Protein AF-A0A021WWW7-F1 (afdb_monomer)

Secondary structure (DSSP, 8-state):
---B----EE--SSS--EE-----S--TT--B-TTT--BB--SHHHHHHHHHHHHHHHHHHHHH------HHHHHHHHHTT--PPPPPSEEPBP----SSGGGS--PPPEEPPTT-EEE--SSHHHHHHHHHHHTTSSS---EE---GGGTT-HHHHTSEEEEEEEEEEEETTEEEEE-TTS----SS--SEEEEEEEETT-SS-EEEEEESEEEESSTT--TTTSEEEE-TT----HHHHHHHHHHHH------TTS--HHHHHHHHHHHHHHHHHHHHS-HHHHHHHHHHHHIIIIIGGGS-TT---EEEEETTEEEEE--PPPS----PPPPP-

Radius of gyration: 31.04 Å; Cα contacts (8 Å, |Δi|>4): 488; chains: 1; bounding box: 72×53×109 Å

Sequence (337 aa):
MTLKIPLPELQQSWHRSYFARIDVVDCAHLKLVLPARKDVVRDAIYVALLEEITRLFFRMIAAGGAHSLRFKDYQLGRTLGIDLKEAAPLLRPYSPSCADTDRSVVLAPASVERDAFVFEGEGPLEDQTFARAIARLDSAPALFDPHQAFAGYAWYDALRRIQIRSYRMEIDGATEENQPFDLFGANGRPDRLEVVLDVSGSEETEWVLETDLIVQGPDHGALDEVEILVTKRSAITPSGLTAFLVDALYSPSDDAEAGSDEQQERWFSDEAEDLSIALLETAHAADLNAIVRVVERELIWRVPREDAILIRIEHRKISVEGLSPPVGVSSAPRATT

pLDDT: mean 86.75, std 12.74, range [37.72, 98.31]

Structure (mmCIF, N/CA/C/O backbone):
data_AF-A0A021WWW7-F1
#
_entry.id   AF-A0A021WWW7-F1
#
loop_
_atom_site.group_PDB
_atom_site.id
_atom_site.type_symbol
_atom_site.label_atom_id
_atom_site.label_alt_id
_atom_site.label_comp_id
_atom_site.label_asym_id
_atom_site.label_entity_id
_atom_site.label_seq_id
_atom_site.pdbx_PDB_ins_code
_atom_site.Cartn_x
_atom_site.Cartn_y
_atom_site.Cartn_z
_atom_site.occupancy
_atom_site.B_iso_or_equiv
_atom_site.auth_seq_id
_atom_site.auth_comp_id
_atom_site.auth_asym_id
_atom_site.auth_atom_id
_atom_site.pdbx_PDB_model_num
ATOM 1 N N . MET A 1 1 ? 40.712 16.286 -18.712 1.00 54.50 1 MET A N 1
ATOM 2 C CA . MET A 1 1 ? 39.682 17.349 -18.741 1.00 54.50 1 MET A CA 1
ATOM 3 C C . MET A 1 1 ? 38.337 16.664 -18.594 1.00 54.50 1 MET A C 1
ATOM 5 O O . MET A 1 1 ? 38.078 15.761 -19.372 1.00 54.50 1 MET A O 1
ATOM 9 N N . THR A 1 2 ? 37.520 17.019 -17.603 1.00 59.75 2 THR A N 1
ATOM 10 C CA . THR A 1 2 ? 36.209 16.375 -17.412 1.00 59.75 2 THR A CA 1
ATOM 11 C C . THR A 1 2 ? 35.160 17.136 -18.214 1.00 59.75 2 THR A C 1
ATOM 13 O O . THR A 1 2 ? 34.837 18.274 -17.874 1.00 59.75 2 THR A O 1
ATOM 16 N N . LEU A 1 3 ? 34.672 16.541 -19.303 1.00 68.38 3 LEU A N 1
ATOM 17 C CA . LEU A 1 3 ? 33.600 17.117 -20.115 1.00 68.38 3 LEU A CA 1
ATOM 18 C C . LEU A 1 3 ? 32.254 16.877 -19.429 1.00 68.38 3 LEU A C 1
ATOM 20 O O . LEU A 1 3 ? 31.957 15.755 -19.017 1.00 68.38 3 LEU A O 1
ATOM 24 N N . LYS A 1 4 ? 31.424 17.919 -19.323 1.00 69.81 4 LYS A N 1
ATOM 25 C CA . LYS A 1 4 ? 30.037 17.758 -18.875 1.00 69.81 4 LYS A CA 1
ATOM 26 C C . LYS A 1 4 ? 29.199 17.320 -20.069 1.00 69.81 4 LYS A C 1
ATOM 28 O O . LYS A 1 4 ? 28.744 18.140 -20.861 1.00 69.81 4 LYS A O 1
ATOM 33 N N . ILE A 1 5 ? 29.035 16.011 -20.211 1.00 77.00 5 ILE A N 1
ATOM 34 C CA . ILE A 1 5 ? 28.201 15.416 -21.252 1.00 77.00 5 ILE A CA 1
ATOM 35 C C . ILE A 1 5 ? 26.989 14.793 -20.560 1.00 77.00 5 ILE A C 1
ATOM 37 O O . ILE A 1 5 ? 27.182 13.883 -19.755 1.00 77.00 5 ILE A O 1
ATOM 41 N N . PRO A 1 6 ? 25.755 15.257 -20.831 1.00 82.12 6 PRO A N 1
ATOM 42 C CA . PRO A 1 6 ? 24.579 14.514 -20.416 1.00 82.12 6 PRO A CA 1
ATOM 43 C C . PRO A 1 6 ? 24.541 13.240 -21.258 1.00 82.12 6 PRO A C 1
ATOM 45 O O . PRO A 1 6 ? 24.426 13.301 -22.486 1.00 82.12 6 PRO A O 1
ATOM 48 N N . LEU A 1 7 ? 24.746 12.105 -20.600 1.00 89.19 7 LEU A N 1
ATOM 49 C CA . LEU A 1 7 ? 24.755 10.786 -21.216 1.00 89.19 7 LEU A CA 1
ATOM 50 C C . LEU A 1 7 ? 23.487 10.033 -20.829 1.00 89.19 7 LEU A C 1
ATOM 52 O O . LEU A 1 7 ? 22.892 10.349 -19.798 1.00 89.19 7 LEU A O 1
ATOM 56 N N . PRO A 1 8 ? 23.057 9.055 -21.640 1.00 92.19 8 PRO A N 1
ATOM 57 C CA . PRO A 1 8 ? 21.891 8.265 -21.314 1.00 92.19 8 PRO A CA 1
ATOM 58 C C . PRO A 1 8 ? 22.157 7.453 -20.045 1.00 92.19 8 PRO A C 1
ATOM 60 O O . PRO A 1 8 ? 23.273 6.983 -19.802 1.00 92.19 8 PRO A O 1
ATOM 63 N N . GLU A 1 9 ? 21.097 7.245 -19.283 1.00 93.94 9 GLU A N 1
ATOM 64 C CA . GLU A 1 9 ? 21.049 6.328 -18.154 1.00 93.94 9 GLU A CA 1
ATOM 65 C C . GLU A 1 9 ? 19.885 5.376 -18.400 1.00 93.94 9 GLU A C 1
ATOM 67 O O . GLU A 1 9 ? 18.852 5.781 -18.941 1.00 93.94 9 GLU A O 1
ATOM 72 N N . LEU A 1 10 ? 20.055 4.110 -18.035 1.00 96.19 10 LEU A N 1
ATOM 73 C CA . LEU A 1 10 ? 19.002 3.113 -18.159 1.00 96.19 10 LEU A CA 1
ATOM 74 C C . LEU A 1 10 ? 18.770 2.465 -16.804 1.00 96.19 10 LEU A C 1
ATOM 76 O O . LEU A 1 10 ? 19.595 1.689 -16.320 1.00 96.19 10 LEU A O 1
ATOM 80 N N . GLN A 1 11 ? 17.646 2.813 -16.191 1.00 95.69 11 GLN A N 1
ATOM 81 C CA . GLN A 1 11 ? 17.255 2.295 -14.890 1.00 95.69 11 GLN A CA 1
ATOM 82 C C . GLN A 1 11 ? 16.388 1.048 -15.033 1.00 95.69 11 GLN A C 1
ATOM 84 O O . GLN A 1 11 ? 15.608 0.906 -15.974 1.00 95.69 11 GLN A O 1
ATOM 89 N N . GLN A 1 12 ? 16.518 0.151 -14.065 1.00 96.12 12 GLN A N 1
ATOM 90 C CA . GLN A 1 12 ? 15.666 -1.019 -13.911 1.00 96.12 12 GLN A CA 1
ATOM 91 C C . GLN A 1 12 ? 15.051 -0.995 -12.512 1.00 96.12 12 GLN A C 1
ATOM 93 O O . GLN A 1 12 ? 15.695 -0.506 -11.587 1.00 96.12 12 GLN A O 1
ATOM 98 N N . SER A 1 13 ? 13.833 -1.513 -12.350 1.00 94.75 13 SER A N 1
ATOM 99 C CA . SER A 1 13 ? 13.154 -1.484 -11.046 1.00 94.75 13 SER A CA 1
ATOM 100 C C . SER A 1 13 ? 13.857 -2.352 -10.001 1.00 94.75 13 SER A C 1
ATOM 102 O O . SER A 1 13 ? 14.082 -1.919 -8.878 1.00 94.75 13 SER A O 1
ATOM 104 N N . TRP A 1 14 ? 14.232 -3.574 -10.386 1.00 94.88 14 TRP A N 1
ATOM 105 C CA . TRP A 1 14 ? 14.720 -4.628 -9.483 1.00 94.88 14 TRP A CA 1
ATOM 106 C C . TRP A 1 14 ? 16.152 -5.076 -9.782 1.00 94.88 14 TRP A C 1
ATOM 108 O O . TRP A 1 14 ? 16.787 -5.760 -8.985 1.00 94.88 14 TRP A O 1
ATOM 118 N N . HIS A 1 15 ? 16.652 -4.727 -10.964 1.00 94.50 15 HIS A N 1
ATOM 119 C CA . HIS A 1 15 ? 17.954 -5.147 -11.468 1.00 94.50 15 HIS A CA 1
ATOM 120 C C . HIS A 1 15 ? 18.902 -3.947 -11.562 1.00 94.50 15 HIS A C 1
ATOM 122 O O . HIS A 1 15 ? 18.550 -2.809 -11.266 1.00 94.50 15 HIS A O 1
ATOM 128 N N . ARG A 1 16 ? 20.146 -4.195 -11.979 1.00 92.25 16 ARG A N 1
ATOM 129 C CA . ARG A 1 16 ? 21.179 -3.156 -12.047 1.00 92.25 16 ARG A CA 1
ATOM 130 C C . ARG A 1 16 ? 20.825 -2.071 -13.063 1.00 92.25 16 ARG A C 1
ATOM 132 O O . ARG A 1 16 ? 20.511 -2.375 -14.213 1.00 92.25 16 ARG A O 1
ATOM 139 N N . SER A 1 17 ? 20.973 -0.819 -12.653 1.00 93.56 17 SER A N 1
ATOM 140 C CA . SER A 1 17 ? 20.940 0.337 -13.550 1.00 93.56 17 SER A CA 1
ATOM 141 C C . SER A 1 17 ? 22.275 0.502 -14.279 1.00 93.56 17 SER A C 1
ATOM 143 O O . SER A 1 17 ? 23.338 0.184 -13.737 1.00 93.56 17 SER A O 1
ATOM 145 N N . TYR A 1 18 ? 22.221 1.016 -15.505 1.00 93.88 18 TYR A N 1
ATOM 146 C CA . TYR A 1 18 ? 23.386 1.263 -16.349 1.00 93.88 18 TYR A CA 1
ATOM 147 C C . TYR A 1 18 ? 23.596 2.760 -16.551 1.00 93.88 18 TYR A C 1
ATOM 149 O O . TYR A 1 18 ? 22.661 3.507 -16.837 1.00 93.88 18 TYR A O 1
ATOM 157 N N . PHE A 1 19 ? 24.855 3.173 -16.440 1.00 93.31 19 PHE A N 1
ATOM 158 C CA . PHE A 1 19 ? 25.300 4.550 -16.610 1.00 93.31 19 PHE A CA 1
ATOM 159 C C . PHE A 1 19 ? 26.496 4.558 -17.554 1.00 93.31 19 PHE A C 1
ATOM 161 O O . PHE A 1 19 ? 27.362 3.682 -17.471 1.00 93.31 19 PHE A O 1
ATOM 168 N N . ALA A 1 20 ? 26.569 5.553 -18.432 1.00 91.00 20 ALA A N 1
ATOM 169 C CA . ALA A 1 20 ? 27.708 5.727 -19.318 1.00 91.00 20 ALA A CA 1
ATOM 170 C C . ALA A 1 20 ? 28.662 6.786 -18.769 1.00 91.00 20 ALA A C 1
ATOM 172 O O . ALA A 1 20 ? 28.260 7.817 -18.233 1.00 91.00 20 ALA A O 1
ATOM 173 N N . ARG A 1 21 ? 29.957 6.537 -18.951 1.00 86.88 21 ARG A N 1
ATOM 174 C CA . ARG A 1 21 ? 31.014 7.535 -18.810 1.00 86.88 21 ARG A CA 1
ATOM 175 C C . ARG A 1 21 ? 31.872 7.460 -20.057 1.00 86.88 21 ARG A C 1
ATOM 177 O O . ARG A 1 21 ? 32.165 6.367 -20.531 1.00 86.88 21 ARG A O 1
ATOM 184 N N . ILE A 1 22 ? 32.250 8.616 -20.581 1.00 81.19 22 ILE A N 1
ATOM 185 C CA . ILE A 1 22 ? 33.087 8.706 -21.772 1.00 81.19 22 ILE A CA 1
ATOM 186 C C . ILE A 1 22 ? 34.436 9.262 -21.362 1.00 81.19 22 ILE A C 1
ATOM 188 O O . ILE A 1 22 ? 34.510 10.305 -20.711 1.00 81.19 22 ILE A O 1
ATOM 192 N N . ASP A 1 23 ? 35.480 8.569 -21.794 1.00 80.81 23 ASP A N 1
ATOM 193 C CA . ASP A 1 23 ? 36.832 9.096 -21.836 1.00 80.81 23 ASP A CA 1
ATOM 194 C C . ASP A 1 23 ? 37.214 9.334 -23.301 1.00 80.81 23 ASP A C 1
ATOM 196 O O . ASP A 1 23 ? 37.027 8.459 -24.150 1.00 80.81 23 ASP A O 1
ATOM 200 N N . VAL A 1 24 ? 37.681 10.542 -23.617 1.00 75.81 24 VAL A N 1
ATOM 201 C CA . VAL A 1 24 ? 37.983 10.960 -24.993 1.00 75.81 24 VAL A CA 1
ATOM 202 C C . VAL A 1 24 ? 39.495 11.005 -25.156 1.00 75.81 24 VAL A C 1
ATOM 204 O O . VAL A 1 24 ? 40.137 11.970 -24.748 1.00 75.81 24 VAL A O 1
ATOM 207 N N . VAL A 1 25 ? 40.053 9.957 -25.767 1.00 77.88 25 VAL A N 1
ATOM 208 C CA . VAL A 1 25 ? 41.489 9.871 -26.080 1.00 77.88 25 VAL A CA 1
ATOM 209 C C . VAL A 1 25 ? 41.803 10.615 -27.380 1.00 77.88 25 VAL A C 1
ATOM 211 O O . VAL A 1 25 ? 42.695 11.458 -27.410 1.00 77.88 25 VAL A O 1
ATOM 214 N N . ASP A 1 26 ? 41.033 10.345 -28.437 1.00 76.31 26 ASP A N 1
ATOM 215 C CA . ASP A 1 26 ? 41.096 11.043 -29.722 1.00 76.31 26 ASP A CA 1
ATOM 216 C C . ASP A 1 26 ? 39.704 11.053 -30.373 1.00 76.31 26 ASP A C 1
ATOM 218 O O . ASP A 1 26 ? 39.047 10.015 -30.474 1.00 76.31 26 ASP A O 1
ATOM 222 N N . CYS A 1 27 ? 39.222 12.232 -30.775 1.00 70.75 27 CYS A N 1
ATOM 223 C CA . CYS A 1 27 ? 37.971 12.369 -31.517 1.00 70.75 27 CYS A CA 1
ATOM 224 C C . CYS A 1 27 ? 37.913 13.706 -32.271 1.00 70.75 27 CYS A C 1
ATOM 226 O O . CYS A 1 27 ? 37.453 14.719 -31.742 1.00 70.75 27 CYS A O 1
ATOM 228 N N . ALA A 1 28 ? 38.323 13.705 -33.542 1.00 74.56 28 ALA A N 1
ATOM 229 C CA . ALA A 1 28 ? 38.298 14.894 -34.405 1.00 74.56 28 ALA A CA 1
ATOM 230 C C . ALA A 1 28 ? 36.881 15.438 -34.688 1.00 74.56 28 ALA A C 1
ATOM 232 O O . ALA A 1 28 ? 36.709 16.585 -35.102 1.00 74.56 28 ALA A O 1
ATOM 233 N N . HIS A 1 29 ? 35.864 14.603 -34.486 1.00 77.31 29 HIS A N 1
ATOM 234 C CA . HIS A 1 29 ? 34.480 14.888 -34.846 1.00 77.31 29 HIS A CA 1
ATOM 235 C C . HIS A 1 29 ? 33.635 15.390 -33.665 1.00 77.31 29 HIS A C 1
ATOM 237 O O . HIS A 1 29 ? 32.592 15.998 -33.894 1.00 77.31 29 HIS A O 1
ATOM 243 N N . LEU A 1 30 ? 34.093 15.212 -32.419 1.00 75.44 30 LEU A N 1
ATOM 244 C CA . LEU A 1 30 ? 33.415 15.736 -31.234 1.00 75.44 30 LEU A CA 1
ATOM 245 C C . LEU A 1 30 ? 33.734 17.227 -31.069 1.00 75.44 30 LEU A C 1
ATOM 247 O O . LEU A 1 30 ? 34.830 17.613 -30.660 1.00 75.44 30 LEU A O 1
ATOM 251 N N . LYS A 1 31 ? 32.769 18.087 -31.388 1.00 79.06 31 LYS A N 1
ATOM 252 C CA . LYS A 1 31 ? 32.940 19.540 -31.273 1.00 79.06 31 LYS A CA 1
ATOM 253 C C . LYS A 1 31 ? 32.624 20.017 -29.858 1.00 79.06 31 LYS A C 1
ATOM 255 O O . LYS A 1 31 ? 31.658 19.570 -29.245 1.00 79.06 31 LYS A O 1
ATOM 260 N N . LEU A 1 32 ? 33.409 20.973 -29.361 1.00 82.62 32 LEU A N 1
ATOM 261 C CA . LEU A 1 32 ? 33.228 21.583 -28.042 1.00 82.62 32 LEU A CA 1
ATOM 262 C C . LEU A 1 32 ? 32.697 23.014 -28.165 1.00 82.62 32 LEU A C 1
ATOM 264 O O . LEU A 1 32 ? 33.096 23.763 -29.059 1.00 82.62 32 LEU A O 1
ATOM 268 N N . VAL A 1 33 ? 31.820 23.404 -27.243 1.00 81.00 33 VAL A N 1
ATOM 269 C CA . VAL A 1 33 ? 31.236 24.746 -27.182 1.00 81.00 33 VAL A CA 1
ATOM 270 C C . VAL A 1 33 ? 32.317 25.766 -26.819 1.00 81.00 33 VAL A C 1
ATOM 272 O O . VAL A 1 33 ? 32.994 25.661 -25.794 1.00 81.00 33 VAL A O 1
ATOM 275 N N . LEU A 1 34 ? 32.481 26.780 -27.666 1.00 83.56 34 LEU A N 1
ATOM 276 C CA . LEU A 1 34 ? 33.391 27.900 -27.432 1.00 83.56 34 LEU A CA 1
ATOM 277 C C . LEU A 1 34 ? 32.757 28.942 -26.488 1.00 83.56 34 LEU A C 1
ATOM 279 O O . LEU A 1 34 ? 31.535 29.056 -26.449 1.00 83.56 34 LEU A O 1
ATOM 283 N N . PRO A 1 35 ? 33.554 29.735 -25.745 1.00 79.31 35 PRO A N 1
ATOM 284 C CA . PRO A 1 35 ? 35.020 29.726 -25.688 1.00 79.31 35 PRO A CA 1
ATOM 285 C C . PRO A 1 35 ? 35.594 28.739 -24.657 1.00 79.31 35 PRO A C 1
ATOM 287 O O . PRO A 1 35 ? 36.749 28.344 -24.778 1.00 79.31 35 PRO A O 1
ATOM 290 N N . ALA A 1 36 ? 34.799 28.323 -23.664 1.00 72.88 36 ALA A N 1
ATOM 291 C CA . ALA A 1 36 ? 35.275 27.578 -22.494 1.00 72.88 36 ALA A CA 1
ATOM 292 C C . ALA A 1 36 ? 35.594 26.093 -22.760 1.00 72.88 36 ALA A C 1
ATOM 294 O O . ALA A 1 36 ? 36.255 25.466 -21.937 1.00 72.88 36 ALA A O 1
ATOM 295 N N . ARG A 1 37 ? 35.118 25.521 -23.879 1.00 77.50 37 ARG A N 1
ATOM 296 C CA . ARG A 1 37 ? 35.333 24.125 -24.318 1.00 77.50 37 ARG A CA 1
ATOM 297 C C . ARG A 1 37 ? 34.909 23.048 -23.313 1.00 77.50 37 ARG A C 1
ATOM 299 O O . ARG A 1 37 ? 35.323 21.907 -23.431 1.00 77.50 37 ARG A O 1
ATOM 306 N N . LYS A 1 38 ? 34.080 23.390 -22.329 1.00 74.69 38 LYS A N 1
ATOM 307 C CA . LYS A 1 38 ? 33.656 22.483 -21.247 1.00 74.69 38 LYS A CA 1
ATOM 308 C C . LYS A 1 38 ? 32.436 21.614 -21.592 1.00 74.69 38 LYS A C 1
ATOM 310 O O . LYS A 1 38 ? 32.191 20.629 -20.899 1.00 74.69 38 LYS A O 1
ATOM 315 N N . ASP A 1 39 ? 31.727 21.967 -22.665 1.00 76.38 39 ASP A N 1
ATOM 316 C CA . ASP A 1 39 ? 30.477 21.341 -23.102 1.00 76.38 39 ASP A CA 1
ATOM 317 C C . ASP A 1 39 ? 30.603 20.831 -24.547 1.00 76.38 39 ASP A C 1
ATOM 319 O O . ASP A 1 39 ? 31.345 21.405 -25.349 1.00 76.38 39 ASP A O 1
ATOM 323 N N . VAL A 1 40 ? 29.869 19.772 -24.890 1.00 80.75 40 VAL A N 1
ATOM 324 C CA . VAL A 1 40 ? 29.824 19.188 -26.243 1.00 80.75 40 VAL A CA 1
ATOM 325 C C . VAL A 1 40 ? 28.732 19.854 -27.085 1.00 80.75 40 VAL A C 1
ATOM 327 O O . VAL A 1 40 ? 27.638 20.143 -26.596 1.00 80.75 40 VAL A O 1
ATOM 330 N N . VAL A 1 41 ? 29.017 20.091 -28.366 1.00 83.75 41 VAL A N 1
ATOM 331 C CA . VAL A 1 41 ? 28.030 20.565 -29.344 1.00 83.75 41 VAL A CA 1
ATOM 332 C C . VAL A 1 41 ? 27.058 19.432 -29.673 1.00 83.75 41 VAL A C 1
ATOM 334 O O . VAL A 1 41 ? 27.470 18.336 -30.039 1.00 83.75 41 VAL A O 1
ATOM 337 N N . ARG A 1 42 ? 25.754 19.707 -29.576 1.00 84.75 42 ARG A N 1
ATOM 338 C CA . ARG A 1 42 ? 24.684 18.741 -29.868 1.00 84.75 42 ARG A CA 1
ATOM 339 C C . ARG A 1 42 ? 24.418 18.644 -31.372 1.00 84.75 42 ARG A C 1
ATOM 341 O O . ARG A 1 42 ? 23.414 19.152 -31.861 1.00 84.75 42 ARG A O 1
ATOM 348 N N . ASP A 1 43 ? 25.353 18.052 -32.104 1.00 86.38 43 ASP A N 1
ATOM 349 C CA . ASP A 1 43 ? 25.228 17.790 -33.538 1.00 86.38 43 ASP A CA 1
ATOM 350 C C . ASP A 1 43 ? 24.813 16.334 -33.832 1.00 86.38 43 ASP A C 1
ATOM 352 O O . ASP A 1 43 ? 24.509 15.554 -32.929 1.00 86.38 43 ASP A O 1
ATOM 356 N N . ALA A 1 44 ? 24.769 15.961 -35.113 1.00 88.69 44 ALA A N 1
ATOM 357 C CA . ALA A 1 44 ? 24.382 14.614 -35.532 1.00 88.69 44 ALA A CA 1
ATOM 358 C C . ALA A 1 44 ? 25.299 13.514 -34.961 1.00 88.69 44 ALA A C 1
ATOM 360 O O . ALA A 1 44 ? 24.832 12.408 -34.703 1.00 88.69 44 ALA A O 1
ATOM 361 N N . ILE A 1 45 ? 26.584 13.812 -34.730 1.00 86.25 45 ILE A N 1
ATOM 362 C CA . ILE A 1 45 ? 27.539 12.860 -34.147 1.00 86.25 45 ILE A CA 1
ATOM 363 C C . ILE A 1 45 ? 27.219 12.642 -32.673 1.00 86.25 45 ILE A C 1
ATOM 365 O O . ILE A 1 45 ? 27.223 11.503 -32.210 1.00 86.25 45 ILE A O 1
ATOM 369 N N . TYR A 1 46 ? 26.892 13.711 -31.946 1.00 86.69 46 TYR A N 1
ATOM 370 C CA . TYR A 1 46 ? 26.426 13.590 -30.568 1.00 86.69 46 TYR A CA 1
ATOM 371 C C . TYR A 1 46 ? 25.152 12.738 -30.472 1.00 86.69 46 TYR A C 1
ATOM 373 O O . TYR A 1 46 ? 25.087 11.841 -29.636 1.00 86.69 46 TYR A O 1
ATOM 381 N N . VAL A 1 47 ? 24.170 12.951 -31.355 1.00 89.50 47 VAL A N 1
ATOM 382 C CA . VAL A 1 47 ? 22.940 12.135 -31.380 1.00 89.50 47 VAL A CA 1
ATOM 383 C C . VAL A 1 47 ? 23.248 10.661 -31.667 1.00 89.50 47 VAL A C 1
ATOM 385 O O . VAL A 1 47 ? 22.762 9.793 -30.944 1.00 89.50 47 VAL A O 1
ATOM 388 N N . ALA A 1 48 ? 24.103 10.373 -32.653 1.00 90.31 48 ALA A N 1
ATOM 389 C CA . ALA A 1 48 ? 24.514 9.004 -32.974 1.00 90.31 48 ALA A CA 1
ATOM 390 C C . ALA A 1 48 ? 25.261 8.326 -31.811 1.00 90.31 48 ALA A C 1
ATOM 392 O O . ALA A 1 48 ? 25.039 7.152 -31.529 1.00 90.31 48 ALA A O 1
ATOM 393 N N . LEU A 1 49 ? 26.109 9.073 -31.098 1.00 89.88 49 LEU A N 1
ATOM 394 C CA . LEU A 1 49 ? 26.796 8.596 -29.899 1.00 89.88 49 LEU A CA 1
ATOM 395 C C . LEU A 1 49 ? 25.804 8.215 -28.793 1.00 89.88 49 LEU A C 1
ATOM 397 O O . LEU A 1 49 ? 25.949 7.149 -28.196 1.00 89.88 49 LEU A O 1
ATOM 401 N N . LEU A 1 50 ? 24.802 9.058 -28.520 1.00 92.38 50 LEU A N 1
ATOM 402 C CA . LEU A 1 50 ? 23.767 8.738 -27.534 1.00 92.38 50 LEU A CA 1
ATOM 403 C C . LEU A 1 50 ? 22.991 7.478 -27.933 1.00 92.38 50 LEU A C 1
ATOM 405 O O . LEU A 1 50 ? 22.791 6.606 -27.092 1.00 92.38 50 LEU A O 1
ATOM 409 N N . GLU A 1 51 ? 22.602 7.355 -29.206 1.00 93.69 51 GLU A N 1
ATOM 410 C CA . GLU A 1 51 ? 21.886 6.176 -29.700 1.00 93.69 51 GLU A CA 1
ATOM 411 C C . GLU A 1 51 ? 22.722 4.896 -29.556 1.00 93.69 51 GLU A C 1
ATOM 413 O O . GLU A 1 51 ? 22.211 3.885 -29.073 1.00 93.69 51 GLU A O 1
ATOM 418 N N . GLU A 1 52 ? 24.012 4.927 -29.904 1.00 94.56 52 GLU A N 1
ATOM 419 C CA . GLU A 1 52 ? 24.893 3.764 -29.748 1.00 94.56 52 GLU A CA 1
ATOM 420 C C . GLU A 1 52 ? 25.121 3.384 -28.282 1.00 94.56 52 GLU A C 1
ATOM 422 O O . GLU A 1 52 ? 25.135 2.195 -27.953 1.00 94.56 52 GLU A O 1
ATOM 427 N N . ILE A 1 53 ? 25.230 4.362 -27.379 1.00 95.06 53 ILE A N 1
ATOM 428 C CA . ILE A 1 53 ? 25.290 4.097 -25.933 1.00 95.06 53 ILE A CA 1
ATOM 429 C C . ILE A 1 53 ? 23.998 3.422 -25.462 1.00 95.06 53 ILE A C 1
ATOM 431 O O . ILE A 1 53 ? 24.045 2.409 -24.762 1.00 95.06 53 ILE A O 1
ATOM 435 N N . THR A 1 54 ? 22.841 3.929 -25.886 1.00 95.94 54 THR A N 1
ATOM 436 C CA . THR A 1 54 ? 21.543 3.331 -25.557 1.00 95.94 54 THR A CA 1
ATOM 437 C C . THR A 1 54 ? 21.417 1.908 -26.117 1.00 95.94 54 THR A C 1
ATOM 439 O O . THR A 1 54 ? 21.019 0.994 -25.390 1.00 95.94 54 THR A O 1
ATOM 442 N N . ARG A 1 55 ? 21.825 1.670 -27.373 1.00 96.81 55 ARG A N 1
ATOM 443 C CA . ARG A 1 55 ? 21.890 0.323 -27.973 1.00 96.81 55 ARG A CA 1
ATOM 444 C C . ARG A 1 55 ? 22.798 -0.601 -27.166 1.00 96.81 55 ARG A C 1
ATOM 446 O O . ARG A 1 55 ? 22.447 -1.763 -26.961 1.00 96.81 55 ARG A O 1
ATOM 453 N N . LEU A 1 56 ? 23.947 -0.107 -26.699 1.00 96.44 56 LEU A N 1
ATOM 454 C CA . LEU A 1 56 ? 24.875 -0.881 -25.877 1.00 96.44 56 LEU A CA 1
ATOM 455 C C . LEU A 1 56 ? 24.223 -1.328 -24.565 1.00 96.44 56 LEU A C 1
ATOM 457 O O . LEU A 1 56 ? 24.315 -2.509 -24.238 1.00 96.44 56 LEU A O 1
ATOM 461 N N . PHE A 1 57 ? 23.518 -0.442 -23.857 1.00 97.00 57 PHE A N 1
ATOM 462 C CA . PHE A 1 57 ? 22.803 -0.822 -22.634 1.00 97.00 57 PHE A CA 1
ATOM 463 C C . PHE A 1 57 ? 21.792 -1.942 -22.881 1.00 97.00 57 PHE A C 1
ATOM 465 O O . PHE A 1 57 ? 21.800 -2.945 -22.168 1.00 97.00 57 PHE A O 1
ATOM 472 N N . PHE A 1 58 ? 20.970 -1.828 -23.926 1.00 97.62 58 PHE A N 1
ATOM 473 C CA . PHE A 1 58 ? 19.996 -2.871 -24.248 1.00 97.62 58 PHE A CA 1
ATOM 474 C C . PHE A 1 58 ? 20.656 -4.192 -24.662 1.00 97.62 58 PHE A C 1
ATOM 476 O O . PHE A 1 58 ? 20.178 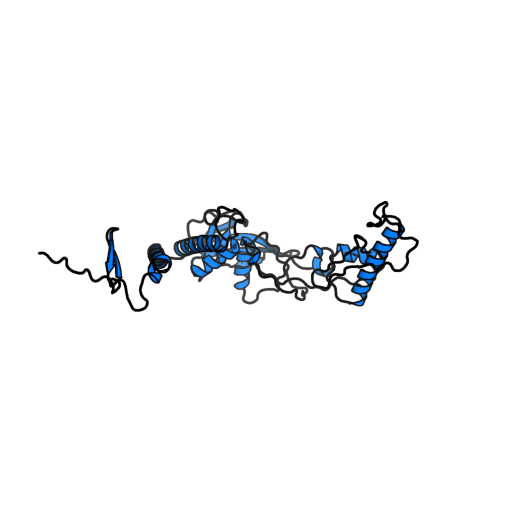-5.251 -24.262 1.00 97.62 58 PHE A O 1
ATOM 483 N N . ARG A 1 59 ? 21.782 -4.163 -25.393 1.00 96.62 59 ARG A N 1
ATOM 484 C CA . ARG A 1 59 ? 22.570 -5.378 -25.689 1.00 96.62 59 ARG A CA 1
ATOM 485 C C . ARG A 1 59 ? 23.111 -6.025 -24.412 1.00 96.62 59 ARG A C 1
ATOM 487 O O . ARG A 1 59 ? 23.068 -7.245 -24.293 1.00 96.62 59 ARG A O 1
ATOM 494 N N . MET A 1 60 ? 23.598 -5.224 -23.462 1.00 96.00 60 MET A N 1
ATOM 495 C CA . MET A 1 60 ? 24.074 -5.725 -22.168 1.00 96.00 60 MET A CA 1
ATOM 496 C C . MET A 1 60 ? 22.945 -6.373 -21.363 1.00 96.00 60 MET A C 1
ATOM 498 O O . MET A 1 60 ? 23.159 -7.429 -20.775 1.00 96.00 60 MET A O 1
ATOM 502 N N . ILE A 1 61 ? 21.747 -5.783 -21.374 1.00 96.50 61 ILE A N 1
ATOM 503 C CA . ILE A 1 61 ? 20.563 -6.358 -20.724 1.00 96.50 61 ILE A CA 1
ATOM 504 C C . ILE A 1 61 ? 20.153 -7.669 -21.398 1.00 96.50 61 ILE A C 1
ATOM 506 O O . ILE A 1 61 ? 20.002 -8.677 -20.713 1.00 96.50 61 ILE A O 1
ATOM 510 N N . ALA A 1 62 ? 20.050 -7.689 -22.730 1.00 95.62 62 ALA A N 1
ATOM 511 C CA . ALA A 1 62 ? 19.703 -8.892 -23.486 1.00 95.62 62 ALA A CA 1
ATOM 512 C C . ALA A 1 62 ? 20.686 -10.046 -23.217 1.00 95.62 62 ALA A C 1
ATOM 514 O O . ALA A 1 62 ? 20.270 -11.188 -23.034 1.00 95.62 62 ALA A O 1
ATOM 515 N N . ALA A 1 63 ? 21.988 -9.744 -23.140 1.00 94.50 63 ALA A N 1
ATOM 516 C CA . ALA A 1 63 ? 23.024 -10.719 -22.804 1.00 94.50 63 ALA A CA 1
ATOM 517 C C . ALA A 1 63 ? 22.980 -11.169 -21.332 1.00 94.50 63 ALA A C 1
ATOM 519 O O . ALA A 1 63 ? 23.355 -12.301 -21.030 1.00 94.50 63 ALA A O 1
ATOM 520 N N . GLY A 1 64 ? 22.533 -10.298 -20.422 1.00 91.12 64 GLY A N 1
ATOM 521 C CA . GLY A 1 64 ? 22.380 -10.593 -18.996 1.00 91.12 64 GLY A CA 1
ATOM 522 C C . GLY A 1 64 ? 21.180 -11.488 -18.663 1.00 91.12 64 GLY A C 1
ATOM 523 O O . GLY A 1 64 ? 21.179 -12.130 -17.614 1.00 91.12 64 GLY A O 1
ATOM 524 N N . GLY A 1 65 ? 20.187 -11.575 -19.553 1.00 91.19 65 GLY A N 1
ATOM 525 C CA . GLY A 1 65 ? 19.008 -12.423 -19.385 1.00 91.19 65 GLY A CA 1
ATOM 526 C C . GLY A 1 65 ? 17.845 -11.695 -18.710 1.00 91.19 65 GLY A C 1
ATOM 527 O O . GLY A 1 65 ? 17.220 -10.835 -19.324 1.00 91.19 65 GLY A O 1
ATOM 528 N N . ALA A 1 66 ? 17.505 -12.090 -17.479 1.00 94.88 66 ALA A N 1
ATOM 529 C CA . ALA A 1 66 ? 16.385 -11.507 -16.737 1.00 94.88 66 ALA A CA 1
ATOM 530 C C . ALA A 1 66 ? 16.594 -10.004 -16.480 1.00 94.88 66 ALA A C 1
ATOM 532 O O . ALA A 1 66 ? 17.706 -9.554 -16.195 1.00 94.88 66 ALA A O 1
ATOM 533 N N . HIS A 1 67 ? 15.515 -9.230 -16.593 1.00 97.25 67 HIS A N 1
ATOM 534 C CA . HIS A 1 67 ? 15.548 -7.777 -16.457 1.00 97.25 67 HIS A CA 1
ATOM 535 C C . HIS A 1 67 ? 14.229 -7.239 -15.892 1.00 97.25 67 HIS A C 1
ATOM 537 O O . HIS A 1 67 ? 13.229 -7.949 -15.818 1.00 97.25 67 HIS A O 1
ATOM 543 N N . SER A 1 68 ? 14.224 -5.965 -15.505 1.00 97.69 68 SER A N 1
ATOM 544 C CA . SER A 1 68 ? 13.055 -5.259 -14.939 1.00 97.69 68 SER A CA 1
ATOM 545 C C . SER A 1 68 ? 12.945 -3.857 -15.532 1.00 97.69 68 SER A C 1
ATOM 547 O O . SER A 1 68 ? 12.904 -2.850 -14.830 1.00 97.69 68 SER A O 1
ATOM 549 N N . LEU A 1 69 ? 13.010 -3.802 -16.861 1.00 98.00 69 LEU A N 1
ATOM 550 C CA . LEU A 1 69 ? 12.873 -2.553 -17.600 1.00 98.00 69 LEU A CA 1
ATOM 551 C C . LEU A 1 69 ? 11.427 -2.081 -17.529 1.00 98.00 69 LEU A C 1
ATOM 553 O O . LEU A 1 69 ? 10.507 -2.896 -17.607 1.00 98.00 69 LEU A O 1
ATOM 557 N N . ARG A 1 70 ? 11.234 -0.764 -17.479 1.00 97.81 70 ARG A N 1
ATOM 558 C CA . ARG A 1 70 ? 9.920 -0.165 -17.724 1.00 97.81 70 ARG A CA 1
ATOM 559 C C . ARG A 1 70 ? 9.462 -0.546 -19.133 1.00 97.81 70 ARG A C 1
ATOM 561 O O . ARG A 1 70 ? 10.290 -0.632 -20.042 1.00 97.81 70 ARG A O 1
ATOM 568 N N . PHE A 1 71 ? 8.164 -0.734 -19.337 1.00 98.31 71 PHE A N 1
ATOM 569 C CA . PHE A 1 71 ? 7.624 -1.189 -20.619 1.00 98.31 71 PHE A CA 1
ATOM 570 C C . PHE A 1 71 ? 8.008 -0.258 -21.782 1.00 98.31 71 PHE A C 1
ATOM 572 O O . PHE A 1 71 ? 8.453 -0.716 -22.833 1.00 98.31 71 PHE A O 1
ATOM 579 N N . LYS A 1 72 ? 7.975 1.061 -21.552 1.00 97.69 72 LYS A N 1
ATOM 580 C CA . LYS A 1 72 ? 8.488 2.081 -22.485 1.00 97.69 72 LYS A CA 1
ATOM 581 C C . LYS A 1 72 ? 9.930 1.807 -22.935 1.00 97.69 72 LYS A C 1
ATOM 583 O O . LYS A 1 72 ? 10.240 1.923 -24.119 1.00 97.69 72 LYS A O 1
ATOM 588 N N . ASP A 1 73 ? 10.819 1.481 -22.000 1.00 97.75 73 ASP A N 1
ATOM 589 C CA . ASP A 1 73 ? 12.238 1.268 -22.301 1.00 97.75 73 ASP A CA 1
ATOM 590 C C . ASP A 1 73 ? 12.448 -0.072 -23.011 1.00 97.75 73 ASP A C 1
ATOM 592 O O . ASP A 1 73 ? 13.259 -0.171 -23.931 1.00 97.75 73 ASP A O 1
ATOM 596 N N . TYR A 1 74 ? 11.658 -1.086 -22.655 1.00 97.75 74 TYR A N 1
ATOM 597 C CA . TYR A 1 74 ? 11.584 -2.337 -23.403 1.00 97.75 74 TYR A CA 1
ATOM 598 C C . TYR A 1 74 ? 11.176 -2.107 -24.867 1.00 97.75 74 TYR A C 1
ATOM 600 O O . TYR A 1 74 ? 11.879 -2.556 -25.777 1.00 97.75 74 TYR A O 1
ATOM 608 N N . GLN A 1 75 ? 10.113 -1.337 -25.118 1.00 97.81 75 GLN A N 1
ATOM 609 C CA . GLN A 1 75 ? 9.683 -0.977 -26.475 1.00 97.81 75 GLN A CA 1
ATOM 610 C C . GLN A 1 75 ? 10.751 -0.183 -27.239 1.00 97.81 75 GLN A C 1
ATOM 612 O O . GLN A 1 75 ? 10.973 -0.429 -28.430 1.00 97.81 75 GLN A O 1
ATOM 617 N N . LEU A 1 76 ? 11.445 0.740 -26.566 1.00 96.94 76 LEU A N 1
ATOM 618 C CA . LEU A 1 76 ? 12.563 1.474 -27.158 1.00 96.94 76 LEU A CA 1
ATOM 619 C C . LEU A 1 76 ? 13.679 0.518 -27.598 1.00 96.94 76 LEU A C 1
ATOM 621 O O . LEU A 1 76 ? 14.129 0.590 -28.742 1.00 96.94 76 LEU A O 1
ATOM 625 N N . GLY A 1 77 ? 14.085 -0.417 -26.736 1.00 96.44 77 GLY A N 1
ATOM 626 C CA . GLY A 1 77 ? 15.104 -1.413 -27.071 1.00 96.44 77 GLY A CA 1
ATOM 627 C C . GLY A 1 77 ? 14.718 -2.280 -28.274 1.00 96.44 77 GLY A C 1
ATOM 628 O O . GLY A 1 77 ? 15.534 -2.481 -29.178 1.00 96.44 77 GLY A O 1
ATOM 629 N N . ARG A 1 78 ? 13.451 -2.712 -28.348 1.00 96.31 78 ARG A N 1
ATOM 630 C CA . ARG A 1 78 ? 12.902 -3.450 -29.503 1.00 96.31 78 ARG A CA 1
ATOM 631 C C . ARG A 1 78 ? 12.912 -2.612 -30.785 1.00 96.31 78 ARG A C 1
ATOM 633 O O . ARG A 1 78 ? 13.286 -3.119 -31.839 1.00 96.31 78 ARG A O 1
ATOM 640 N N . THR A 1 79 ? 12.561 -1.328 -30.700 1.00 96.94 79 THR A N 1
ATOM 641 C CA . THR A 1 79 ? 12.580 -0.387 -31.841 1.00 96.94 79 THR A CA 1
ATOM 642 C C . THR A 1 79 ? 13.998 -0.165 -32.369 1.00 96.94 79 THR A C 1
ATOM 644 O O . THR A 1 79 ? 14.209 -0.031 -33.572 1.00 96.94 79 THR A O 1
ATOM 647 N N . LEU A 1 80 ? 14.994 -0.214 -31.484 1.00 96.00 80 LEU A N 1
ATOM 648 C CA . LEU A 1 80 ? 16.410 -0.208 -31.847 1.00 96.00 80 LEU A CA 1
ATOM 649 C C . LEU A 1 80 ? 16.892 -1.564 -32.408 1.00 96.00 80 LEU A C 1
ATOM 651 O O . LEU A 1 80 ? 18.081 -1.732 -32.666 1.00 96.00 80 LEU A O 1
ATOM 655 N N . GLY A 1 81 ? 16.006 -2.535 -32.632 1.00 96.12 81 GLY A N 1
ATOM 656 C CA . GLY A 1 81 ? 16.345 -3.835 -33.214 1.00 96.12 81 GLY A CA 1
ATOM 657 C C . GLY A 1 81 ? 17.081 -4.775 -32.258 1.00 96.12 81 GLY A C 1
ATOM 658 O O . GLY A 1 81 ? 17.749 -5.700 -32.716 1.00 96.12 81 GLY A O 1
ATOM 659 N N . ILE A 1 82 ? 16.998 -4.541 -30.943 1.00 97.12 82 ILE A N 1
ATOM 660 C CA . ILE A 1 82 ? 17.533 -5.462 -29.937 1.00 97.12 82 ILE A CA 1
ATOM 661 C C . ILE A 1 82 ? 16.453 -6.481 -29.574 1.00 97.12 82 ILE A C 1
ATOM 663 O O . ILE A 1 82 ? 15.335 -6.114 -29.209 1.00 97.12 82 ILE A O 1
ATOM 667 N N . ASP A 1 83 ? 16.793 -7.766 -29.649 1.00 94.06 83 ASP A N 1
ATOM 668 C CA . ASP A 1 83 ? 15.895 -8.851 -29.257 1.00 94.06 83 ASP A CA 1
ATOM 669 C C . ASP A 1 83 ? 15.826 -8.974 -27.727 1.00 94.06 83 ASP A C 1
ATOM 671 O O . ASP A 1 83 ? 16.552 -9.743 -27.100 1.00 94.06 83 ASP A O 1
ATOM 675 N N . LEU A 1 84 ? 14.980 -8.146 -27.115 1.00 95.69 84 LEU A N 1
ATOM 676 C CA . LEU A 1 84 ? 14.646 -8.232 -25.694 1.00 95.69 84 LEU A CA 1
ATOM 677 C C . LEU A 1 84 ? 13.444 -9.159 -25.490 1.00 95.69 84 LEU A C 1
ATOM 679 O O . LEU A 1 84 ? 12.453 -9.063 -26.225 1.00 95.69 84 LEU A O 1
ATOM 683 N N . LYS A 1 85 ? 13.526 -10.015 -24.467 1.00 95.56 85 LYS A N 1
ATOM 684 C CA . LYS A 1 85 ? 12.373 -10.737 -23.906 1.00 95.56 85 LYS A CA 1
ATOM 685 C C . LYS A 1 85 ? 11.547 -9.785 -23.037 1.00 95.56 85 LYS A C 1
ATOM 687 O O . LYS A 1 85 ? 11.983 -8.673 -22.775 1.00 95.56 85 LYS A O 1
ATOM 692 N N . GLU A 1 86 ? 10.348 -10.189 -22.631 1.00 97.12 86 GLU A N 1
ATOM 693 C CA . GLU A 1 86 ? 9.617 -9.428 -21.612 1.00 97.12 86 GLU A CA 1
ATOM 694 C C . GLU A 1 86 ? 10.385 -9.417 -20.282 1.00 97.12 86 GLU A C 1
ATOM 696 O O . GLU A 1 86 ? 11.187 -10.319 -20.010 1.00 97.12 86 GLU A O 1
ATOM 701 N N . ALA A 1 87 ? 10.127 -8.396 -19.456 1.00 97.69 87 ALA A N 1
ATOM 702 C CA . ALA A 1 87 ? 10.692 -8.315 -18.114 1.00 97.69 87 ALA A CA 1
ATOM 703 C C . ALA A 1 87 ? 10.331 -9.557 -17.288 1.00 97.69 87 ALA A C 1
ATOM 705 O O . ALA A 1 87 ? 9.277 -10.164 -17.485 1.00 97.69 87 ALA A O 1
ATOM 706 N N . ALA A 1 88 ? 11.203 -9.916 -16.345 1.00 97.38 88 ALA A N 1
ATOM 707 C CA . ALA A 1 88 ? 10.936 -11.009 -15.423 1.00 97.38 88 ALA A CA 1
ATOM 708 C C . ALA A 1 88 ? 9.651 -10.719 -14.617 1.00 97.38 88 ALA A C 1
ATOM 710 O O . ALA A 1 88 ? 9.482 -9.572 -14.187 1.00 97.38 88 ALA A O 1
ATOM 711 N N . PRO A 1 89 ? 8.781 -11.726 -14.390 1.00 97.38 89 PRO A N 1
ATOM 712 C CA . PRO A 1 89 ? 7.534 -11.579 -13.640 1.00 97.38 89 PRO A CA 1
ATOM 713 C C . PRO A 1 89 ? 7.831 -11.436 -12.146 1.00 97.38 89 PRO A C 1
ATOM 715 O O . PRO A 1 89 ? 7.693 -12.372 -11.364 1.00 97.38 89 PRO A O 1
ATOM 718 N N . LEU A 1 90 ? 8.333 -10.262 -11.774 1.00 97.81 90 LEU A N 1
ATOM 719 C CA . LEU A 1 90 ? 8.742 -9.905 -10.426 1.00 97.81 90 LEU A CA 1
ATOM 720 C C . LEU A 1 90 ? 7.988 -8.653 -9.994 1.00 97.81 90 LEU A C 1
ATOM 722 O O . LEU A 1 90 ? 8.110 -7.606 -10.637 1.00 97.81 90 LEU A O 1
ATOM 726 N N . LEU A 1 91 ? 7.271 -8.747 -8.882 1.00 98.19 91 LEU A N 1
ATOM 727 C CA . LEU A 1 91 ? 6.606 -7.620 -8.233 1.00 98.19 91 LEU A CA 1
ATOM 728 C C . LEU A 1 91 ? 6.941 -7.614 -6.746 1.00 98.19 91 LEU A C 1
ATOM 730 O O . LEU A 1 91 ? 7.386 -8.620 -6.189 1.00 98.19 91 LEU A O 1
ATOM 734 N N . ARG A 1 92 ? 6.750 -6.464 -6.104 1.00 97.31 92 ARG A N 1
ATOM 735 C CA . ARG A 1 92 ? 6.854 -6.367 -4.652 1.00 97.31 92 ARG A CA 1
ATOM 736 C C . ARG A 1 92 ? 5.631 -7.052 -4.030 1.00 97.31 92 ARG A C 1
ATOM 738 O O . ARG A 1 92 ? 4.521 -6.722 -4.444 1.00 97.31 92 ARG A O 1
ATOM 745 N N . PRO A 1 93 ? 5.807 -8.018 -3.109 1.00 97.56 93 PRO A N 1
ATOM 746 C CA . PRO A 1 93 ? 4.687 -8.559 -2.348 1.00 97.56 93 PRO A CA 1
ATOM 747 C C . PRO A 1 93 ? 3.959 -7.442 -1.607 1.00 97.56 93 PRO A C 1
ATOM 749 O O . PRO A 1 93 ? 4.617 -6.529 -1.110 1.00 97.56 93 PRO A O 1
ATOM 752 N N . TYR A 1 94 ? 2.637 -7.544 -1.525 1.00 97.06 94 TYR A N 1
ATOM 753 C CA . TYR A 1 94 ? 1.815 -6.545 -0.859 1.00 97.06 94 TYR A CA 1
ATOM 754 C C . TYR A 1 94 ? 2.228 -6.375 0.604 1.00 97.06 94 TYR A C 1
ATOM 756 O O . TYR A 1 94 ? 2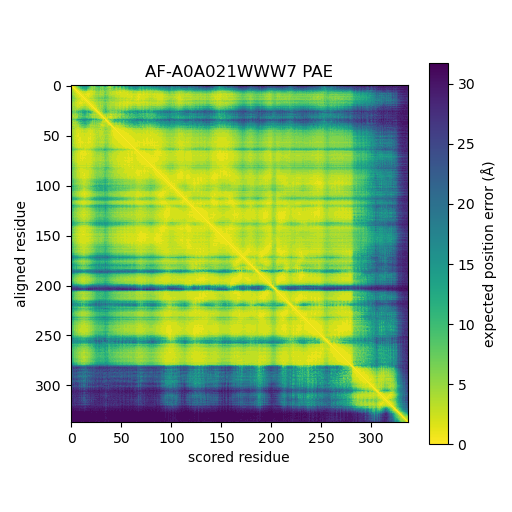.384 -7.355 1.341 1.00 97.06 94 TYR A O 1
ATOM 764 N N . SER A 1 95 ? 2.370 -5.120 1.011 1.00 95.25 95 SER A N 1
ATOM 765 C CA . SER A 1 95 ? 2.448 -4.699 2.404 1.00 95.25 95 SER A CA 1
ATOM 766 C C . SER A 1 95 ? 1.571 -3.462 2.545 1.00 95.25 95 SER A C 1
ATOM 768 O O . SER A 1 95 ? 1.708 -2.570 1.709 1.00 95.25 95 SER A O 1
ATOM 770 N N . PRO A 1 96 ? 0.706 -3.375 3.571 1.00 95.69 96 PRO A N 1
ATOM 771 C CA . PRO A 1 96 ? -0.119 -2.191 3.742 1.00 95.69 96 PRO A CA 1
ATOM 772 C C . PRO A 1 96 ? 0.766 -0.957 3.917 1.00 95.69 96 PRO A C 1
ATOM 774 O O . PRO A 1 96 ? 1.779 -1.012 4.629 1.00 95.69 96 PRO A O 1
ATOM 777 N N . SER A 1 97 ? 0.401 0.135 3.250 1.00 94.69 97 SER A N 1
ATOM 778 C CA . SER A 1 97 ? 1.050 1.424 3.459 1.00 94.69 97 SER A CA 1
ATOM 779 C C . SER A 1 97 ? 0.715 2.000 4.835 1.00 94.69 97 SER A C 1
ATOM 781 O O . SER A 1 97 ? -0.312 1.689 5.445 1.00 94.69 97 SER A O 1
ATOM 783 N N . CYS A 1 98 ? 1.620 2.835 5.335 1.00 94.31 98 CYS A N 1
ATOM 784 C CA . CYS A 1 98 ? 1.402 3.660 6.514 1.00 94.31 98 CYS A CA 1
ATOM 785 C C . CYS A 1 98 ? 1.216 5.123 6.093 1.00 94.31 98 CYS A C 1
ATOM 787 O O . CYS A 1 98 ? 1.809 5.550 5.099 1.00 94.31 98 CYS A O 1
ATOM 789 N N . ALA A 1 99 ? 0.436 5.892 6.857 1.00 93.31 99 ALA A N 1
ATOM 790 C CA . ALA A 1 99 ? 0.263 7.329 6.636 1.00 93.31 99 ALA A CA 1
ATOM 791 C C . ALA A 1 99 ? 1.596 8.083 6.690 1.00 93.31 99 ALA A C 1
ATOM 793 O O . ALA A 1 99 ? 1.883 8.884 5.802 1.00 93.31 99 ALA A O 1
ATOM 794 N N . ASP A 1 100 ? 2.448 7.748 7.654 1.00 92.56 100 ASP A N 1
ATOM 795 C CA . ASP A 1 100 ? 3.866 8.070 7.608 1.00 92.56 100 ASP A CA 1
ATOM 796 C C . ASP A 1 100 ? 4.585 7.070 6.691 1.00 92.56 100 ASP A C 1
ATOM 798 O O . ASP A 1 100 ? 4.806 5.897 7.024 1.00 92.56 100 ASP A O 1
ATOM 802 N N . THR A 1 101 ? 4.967 7.547 5.507 1.00 89.81 101 THR A N 1
ATOM 803 C CA . THR A 1 101 ? 5.598 6.721 4.477 1.00 89.81 101 THR A CA 1
ATOM 804 C C . THR A 1 101 ? 6.931 6.120 4.916 1.00 89.81 101 THR A C 1
ATOM 806 O O . THR A 1 101 ? 7.300 5.064 4.397 1.00 89.81 101 THR A O 1
ATOM 809 N N . ASP A 1 102 ? 7.632 6.722 5.883 1.00 90.38 102 ASP A N 1
ATOM 810 C CA . ASP A 1 102 ? 8.917 6.205 6.371 1.00 90.38 102 ASP A CA 1
ATOM 811 C C . ASP A 1 102 ? 8.751 4.927 7.212 1.00 90.38 102 ASP A C 1
ATOM 813 O O . ASP A 1 102 ? 9.692 4.135 7.341 1.00 90.38 102 ASP A O 1
ATOM 817 N N . ARG A 1 103 ? 7.539 4.666 7.720 1.00 89.25 103 ARG A N 1
ATOM 818 C CA . ARG A 1 103 ? 7.181 3.423 8.427 1.00 89.25 103 ARG A CA 1
ATOM 819 C C . ARG A 1 103 ? 6.786 2.285 7.492 1.00 89.25 103 ARG A C 1
ATOM 821 O O . ARG A 1 103 ? 6.779 1.126 7.911 1.00 89.25 103 ARG A O 1
ATOM 828 N N . SER A 1 104 ? 6.462 2.593 6.236 1.00 90.12 104 SER A N 1
ATOM 829 C CA . SER A 1 104 ? 5.989 1.594 5.278 1.00 90.12 104 SER A CA 1
ATOM 830 C C . SER A 1 104 ? 7.073 0.551 4.992 1.00 90.12 104 SER A C 1
ATOM 832 O O . SER A 1 104 ? 8.203 0.865 4.607 1.00 90.12 104 SER A O 1
ATOM 834 N N . VAL A 1 105 ? 6.730 -0.728 5.148 1.00 92.00 105 VAL A N 1
ATOM 835 C CA . VAL A 1 105 ? 7.685 -1.822 4.942 1.00 92.00 105 VAL A CA 1
ATOM 836 C C . VAL A 1 105 ? 7.888 -2.076 3.450 1.00 92.00 105 VAL A C 1
ATOM 838 O O . VAL A 1 105 ? 6.996 -2.525 2.735 1.00 92.00 105 VAL A O 1
ATOM 841 N N . VAL A 1 106 ? 9.115 -1.863 2.975 1.00 89.56 106 VAL A N 1
ATOM 842 C CA . VAL A 1 106 ? 9.483 -2.127 1.579 1.00 89.56 106 VAL A CA 1
ATOM 843 C C . VAL A 1 106 ? 10.039 -3.542 1.431 1.00 89.56 106 VAL A C 1
ATOM 845 O O . VAL A 1 106 ? 11.205 -3.810 1.728 1.00 89.56 106 VAL A O 1
ATOM 848 N N . LEU A 1 107 ? 9.211 -4.455 0.922 1.00 94.69 107 LEU A N 1
ATOM 849 C CA . LEU A 1 107 ? 9.613 -5.838 0.665 1.00 94.69 107 LEU A CA 1
ATOM 850 C C . LEU A 1 107 ? 10.455 -5.977 -0.617 1.00 94.69 107 LEU A C 1
ATOM 852 O O . LEU A 1 107 ? 10.333 -5.213 -1.582 1.00 94.69 107 LEU A O 1
ATOM 856 N N . ALA A 1 108 ? 11.331 -6.984 -0.626 1.00 95.69 108 ALA A N 1
ATOM 857 C CA . ALA A 1 108 ? 12.085 -7.364 -1.815 1.00 95.69 108 ALA A CA 1
ATOM 858 C C . ALA A 1 108 ? 11.146 -7.982 -2.871 1.00 95.69 108 ALA A C 1
ATOM 860 O O . ALA A 1 108 ? 10.188 -8.665 -2.504 1.00 95.69 108 ALA A O 1
ATOM 861 N N . PRO A 1 109 ? 11.411 -7.785 -4.175 1.00 97.06 109 PRO A N 1
ATOM 862 C CA . PRO A 1 109 ? 10.565 -8.336 -5.225 1.00 97.06 109 PRO A CA 1
ATOM 863 C C . PRO A 1 109 ? 10.591 -9.869 -5.218 1.00 97.06 109 PRO A C 1
ATOM 865 O O . PRO A 1 109 ? 11.648 -10.483 -5.050 1.00 97.06 109 PRO A O 1
ATOM 868 N N . ALA A 1 110 ? 9.432 -10.475 -5.460 1.00 97.44 110 ALA A N 1
ATOM 869 C CA . ALA A 1 110 ? 9.244 -11.918 -5.537 1.00 97.44 110 ALA A CA 1
ATOM 870 C C . ALA A 1 110 ? 8.622 -12.327 -6.881 1.00 97.44 110 ALA A C 1
ATOM 872 O O . ALA A 1 110 ? 8.061 -11.500 -7.600 1.00 97.44 110 ALA A O 1
ATOM 873 N N . SER A 1 111 ? 8.760 -13.610 -7.225 1.00 97.06 111 SER A N 1
ATOM 874 C CA . SER A 1 111 ? 8.167 -14.186 -8.438 1.00 97.06 111 SER A CA 1
ATOM 875 C C . SER A 1 111 ? 6.649 -14.152 -8.367 1.00 97.06 111 SER A C 1
ATOM 877 O O . SER A 1 111 ? 6.071 -14.514 -7.345 1.00 97.06 111 SER A O 1
ATOM 879 N N . VAL A 1 112 ? 6.024 -13.743 -9.467 1.00 96.81 112 VAL A N 1
ATOM 880 C CA . VAL A 1 112 ? 4.571 -13.641 -9.595 1.00 96.81 112 VAL A CA 1
ATOM 881 C C . VAL A 1 112 ? 4.039 -14.865 -10.329 1.00 96.81 112 VAL A C 1
ATOM 883 O O . VAL A 1 112 ? 4.427 -15.139 -11.467 1.00 96.81 112 VAL A O 1
ATOM 886 N N . GLU A 1 113 ? 3.142 -15.592 -9.672 1.00 92.69 113 GLU A N 1
ATOM 887 C CA . GLU A 1 113 ? 2.394 -16.705 -10.259 1.00 92.69 113 GLU A CA 1
ATOM 888 C C . GLU A 1 113 ? 1.143 -16.200 -10.999 1.00 92.69 113 GLU A C 1
ATOM 890 O O . GLU A 1 113 ? 0.676 -15.083 -10.780 1.00 92.69 113 GLU A O 1
ATOM 895 N N . ARG A 1 114 ? 0.579 -17.011 -11.903 1.00 86.00 114 ARG A N 1
ATOM 896 C CA . ARG A 1 114 ? -0.536 -16.585 -12.779 1.00 86.00 114 ARG A CA 1
ATOM 897 C C . ARG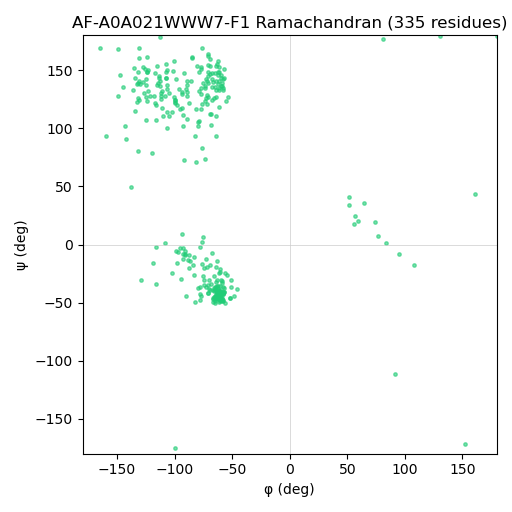 A 1 114 ? -1.844 -16.279 -12.049 1.00 86.00 114 ARG A C 1
ATOM 899 O O . ARG A 1 114 ? -2.672 -15.554 -12.588 1.00 86.00 114 ARG A O 1
ATOM 906 N N . ASP A 1 115 ? -2.067 -16.895 -10.899 1.00 89.56 115 ASP A N 1
ATOM 907 C CA . ASP A 1 115 ? -3.278 -16.760 -10.090 1.00 89.56 115 ASP A CA 1
ATOM 908 C C . ASP A 1 115 ? -3.169 -15.673 -9.013 1.00 89.56 115 ASP A C 1
ATOM 910 O O . ASP A 1 115 ? -4.170 -15.396 -8.345 1.00 89.56 115 ASP A O 1
ATOM 914 N N . ALA A 1 116 ? -1.995 -15.043 -8.894 1.00 95.00 116 ALA A N 1
ATOM 915 C CA . ALA A 1 116 ? -1.750 -13.925 -8.001 1.00 95.00 116 ALA A CA 1
ATOM 916 C C . ALA A 1 116 ? -2.613 -12.706 -8.349 1.00 95.00 116 ALA A C 1
ATOM 918 O O . ALA A 1 116 ? -3.078 -12.528 -9.482 1.00 95.00 116 ALA A O 1
ATOM 919 N N . PHE A 1 117 ? -2.787 -11.846 -7.352 1.00 96.12 117 PHE A N 1
ATOM 920 C CA . PHE A 1 117 ? -3.549 -10.616 -7.471 1.00 96.12 117 PHE A CA 1
ATOM 921 C C . PHE A 1 117 ? -2.663 -9.399 -7.237 1.00 96.12 117 PHE A C 1
ATOM 923 O O . PHE A 1 117 ? -1.733 -9.427 -6.429 1.00 96.12 117 PHE A O 1
ATOM 930 N N . VAL A 1 118 ? -2.997 -8.316 -7.927 1.00 97.25 118 VAL A N 1
ATOM 931 C CA . VAL A 1 118 ? -2.502 -6.977 -7.615 1.00 97.25 118 VAL A CA 1
ATOM 932 C C . VAL A 1 118 ? -3.588 -6.256 -6.828 1.00 97.25 118 VAL A C 1
ATOM 934 O O . VAL A 1 118 ? -4.720 -6.175 -7.302 1.00 97.25 118 VAL A O 1
ATOM 937 N N . PHE A 1 119 ? -3.264 -5.763 -5.638 1.00 97.00 119 PHE A N 1
ATOM 938 C CA . PHE A 1 119 ? -4.190 -4.947 -4.855 1.00 97.00 119 PHE A CA 1
ATOM 939 C C . PHE A 1 119 ? -3.938 -3.468 -5.142 1.00 97.00 119 PHE A C 1
ATOM 941 O O . PHE A 1 119 ? -2.791 -3.034 -5.146 1.00 97.00 119 PHE A O 1
ATOM 948 N N . GLU A 1 120 ? -4.992 -2.710 -5.426 1.00 94.69 120 GLU A N 1
ATOM 949 C CA . GLU A 1 120 ? -4.912 -1.285 -5.747 1.00 94.69 120 GLU A CA 1
ATOM 950 C C . GLU A 1 120 ? -5.716 -0.489 -4.716 1.00 94.69 120 GLU A C 1
ATOM 952 O O . GLU A 1 120 ? -6.854 -0.117 -4.984 1.00 94.69 120 GLU A O 1
ATOM 957 N N . GLY A 1 121 ? -5.137 -0.280 -3.532 1.00 90.44 121 GLY A N 1
ATOM 958 C CA . GLY A 1 121 ? -5.704 0.605 -2.513 1.00 90.44 121 GLY A CA 1
ATOM 959 C C . GLY A 1 121 ? -5.473 2.083 -2.835 1.00 90.44 121 GLY A C 1
ATOM 960 O O . GLY A 1 121 ? -4.512 2.433 -3.535 1.00 90.44 121 GLY A O 1
ATOM 961 N N . GLU A 1 122 ? -6.361 2.945 -2.338 1.00 89.94 122 GLU A N 1
ATOM 962 C CA . GLU A 1 122 ? -6.276 4.399 -2.543 1.00 89.94 122 GLU A CA 1
ATOM 963 C C . GLU A 1 122 ? -5.519 5.137 -1.425 1.00 89.94 122 GLU A C 1
ATOM 965 O O . GLU A 1 122 ? -5.086 6.271 -1.632 1.00 89.94 122 GLU A O 1
ATOM 970 N N . GLY A 1 123 ? -5.252 4.484 -0.289 1.00 91.50 123 GLY A N 1
ATOM 971 C CA . GLY A 1 123 ? -4.498 5.085 0.808 1.00 91.50 123 GLY A CA 1
ATOM 972 C C . GLY A 1 123 ? -4.305 4.171 2.023 1.00 91.50 123 GLY A C 1
ATOM 973 O O . GLY A 1 123 ? -4.809 3.045 2.050 1.00 91.50 123 GLY A O 1
ATOM 974 N N . PRO A 1 124 ? -3.601 4.656 3.063 1.00 93.56 124 PRO A N 1
ATOM 975 C CA . PRO A 1 124 ? -3.278 3.873 4.256 1.00 93.56 124 PRO A CA 1
ATOM 976 C C . PRO A 1 124 ? -4.511 3.322 4.983 1.00 93.56 124 PRO A C 1
ATOM 978 O O . PRO A 1 124 ? -4.480 2.197 5.474 1.00 93.56 124 PRO A O 1
ATOM 981 N N . LEU A 1 125 ? -5.621 4.067 5.030 1.00 92.88 125 LEU A N 1
ATOM 982 C CA . LEU A 1 125 ? -6.869 3.603 5.650 1.00 92.88 125 LEU A CA 1
ATOM 983 C C . LEU A 1 125 ? -7.417 2.338 4.977 1.00 92.88 125 LEU A C 1
ATOM 985 O O . LEU A 1 125 ? -7.743 1.356 5.655 1.00 92.88 125 LEU A O 1
ATOM 989 N N . GLU A 1 126 ? -7.486 2.347 3.646 1.00 94.19 126 GLU A N 1
ATOM 990 C CA . GLU A 1 126 ? -7.914 1.193 2.857 1.00 94.19 126 GLU A CA 1
ATOM 991 C C . GLU A 1 126 ? -6.919 0.038 2.964 1.00 94.19 126 GLU A C 1
ATOM 993 O O . GLU A 1 126 ? -7.324 -1.094 3.236 1.00 94.19 126 GLU A O 1
ATOM 998 N N . ASP A 1 127 ? -5.623 0.319 2.825 1.00 95.44 127 ASP A N 1
ATOM 999 C CA . ASP A 1 127 ? -4.557 -0.680 2.894 1.00 95.44 127 ASP A CA 1
ATOM 1000 C C . ASP A 1 127 ? -4.553 -1.418 4.240 1.00 95.44 127 ASP A C 1
ATOM 1002 O O . ASP A 1 127 ? -4.526 -2.656 4.289 1.00 95.44 127 ASP A O 1
ATOM 1006 N N . GLN A 1 128 ? -4.622 -0.677 5.349 1.00 95.75 128 GLN A N 1
ATOM 1007 C CA . GLN A 1 128 ? -4.644 -1.253 6.694 1.00 95.75 128 GLN A CA 1
ATOM 1008 C C . GLN A 1 128 ? -5.931 -2.058 6.923 1.00 95.75 128 GLN A C 1
ATOM 1010 O O . GLN A 1 128 ? -5.886 -3.168 7.469 1.00 95.75 128 GLN A O 1
ATOM 1015 N N . THR A 1 129 ? -7.076 -1.559 6.445 1.00 95.44 129 THR A N 1
ATOM 1016 C CA . THR A 1 129 ? -8.367 -2.262 6.539 1.00 95.44 129 THR A CA 1
ATOM 1017 C C . THR A 1 129 ? -8.356 -3.565 5.733 1.00 95.44 129 THR A C 1
ATOM 1019 O O . THR A 1 129 ? -8.731 -4.626 6.246 1.00 95.44 129 THR A O 1
ATOM 1022 N N . PHE A 1 130 ? -7.856 -3.524 4.498 1.00 96.81 130 PHE A N 1
ATOM 1023 C CA . PHE A 1 130 ? -7.723 -4.692 3.633 1.00 96.81 130 PHE A CA 1
ATOM 1024 C C . PHE A 1 130 ? -6.738 -5.712 4.206 1.00 96.81 130 PHE A C 1
ATOM 1026 O O . PHE A 1 130 ? -7.062 -6.898 4.289 1.00 96.81 130 PHE A O 1
ATOM 1033 N N . ALA A 1 131 ? -5.566 -5.271 4.672 1.00 96.56 131 ALA A N 1
ATOM 1034 C CA . ALA A 1 131 ? -4.580 -6.152 5.294 1.00 96.56 131 ALA A CA 1
ATOM 1035 C C . ALA A 1 131 ? -5.160 -6.866 6.520 1.00 96.56 131 ALA A C 1
ATOM 1037 O O . ALA A 1 131 ? -4.958 -8.073 6.692 1.00 96.56 131 ALA A O 1
ATOM 1038 N N . ARG A 1 132 ? -5.944 -6.151 7.334 1.00 96.38 132 ARG A N 1
ATOM 1039 C CA . ARG A 1 132 ? -6.637 -6.738 8.480 1.00 96.38 132 ARG A CA 1
ATOM 1040 C C . ARG A 1 132 ? -7.672 -7.782 8.064 1.00 96.38 132 ARG A C 1
ATOM 1042 O O . ARG A 1 132 ? -7.726 -8.840 8.688 1.00 96.38 132 ARG A O 1
ATOM 1049 N N . ALA A 1 133 ? -8.460 -7.520 7.024 1.00 96.69 133 ALA A N 1
ATOM 1050 C CA . ALA A 1 133 ? -9.443 -8.473 6.509 1.00 96.69 133 ALA A CA 1
ATOM 1051 C C . ALA A 1 133 ? -8.768 -9.733 5.930 1.00 96.69 133 ALA A C 1
ATOM 1053 O O . ALA A 1 133 ? -9.153 -10.858 6.252 1.00 96.69 133 ALA A O 1
ATOM 1054 N N . ILE A 1 134 ? -7.698 -9.561 5.147 1.00 96.75 134 ILE A N 1
ATOM 1055 C CA . ILE A 1 134 ? -6.915 -10.662 4.564 1.00 96.75 134 ILE A CA 1
ATOM 1056 C C . ILE A 1 134 ? -6.254 -11.529 5.641 1.00 96.75 134 ILE A C 1
ATOM 1058 O O . ILE A 1 134 ? -6.258 -12.754 5.519 1.00 96.75 134 ILE A O 1
ATOM 1062 N N . ALA A 1 135 ? -5.732 -10.929 6.715 1.00 94.62 135 ALA A N 1
ATOM 1063 C CA . ALA A 1 135 ? -5.090 -11.656 7.815 1.00 94.62 135 ALA A CA 1
ATOM 1064 C C . ALA A 1 135 ? -6.038 -12.610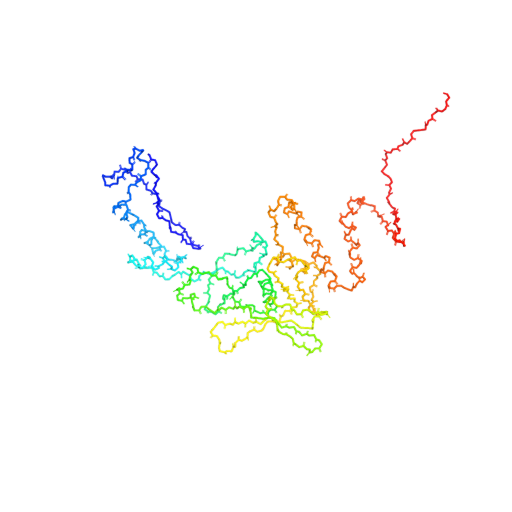 8.569 1.00 94.62 135 ALA A C 1
ATOM 1066 O O . ALA A 1 135 ? -5.576 -13.459 9.333 1.00 94.62 135 ALA A O 1
ATOM 1067 N N . ARG A 1 136 ? -7.356 -12.479 8.369 1.00 92.69 136 ARG A N 1
ATOM 1068 C CA . ARG A 1 136 ? -8.382 -13.348 8.967 1.00 92.69 136 ARG A CA 1
ATOM 1069 C C . ARG A 1 136 ? -8.733 -14.555 8.100 1.00 92.69 136 ARG A C 1
ATOM 1071 O O . ARG A 1 136 ? -9.475 -15.421 8.557 1.00 92.69 136 ARG A O 1
ATOM 1078 N N . LEU A 1 137 ? -8.231 -14.622 6.867 1.00 93.62 137 LEU A N 1
ATOM 1079 C CA . LEU A 1 137 ? -8.416 -15.781 6.002 1.00 93.62 137 LEU A CA 1
ATOM 1080 C C . LEU A 1 137 ? -7.516 -16.934 6.456 1.00 93.62 137 LEU A C 1
ATOM 1082 O O . LEU A 1 137 ? -6.334 -16.736 6.721 1.00 93.62 137 LEU A O 1
ATOM 1086 N N . ASP A 1 138 ? -8.046 -18.160 6.439 1.00 91.81 138 ASP A N 1
ATOM 1087 C CA . ASP A 1 138 ? -7.254 -19.372 6.709 1.00 91.81 138 ASP A CA 1
ATOM 1088 C C . ASP A 1 138 ? -6.082 -19.527 5.723 1.00 91.81 138 ASP A C 1
ATOM 1090 O O . ASP A 1 138 ? -5.034 -20.081 6.059 1.00 91.81 138 ASP A O 1
ATOM 1094 N N . SER A 1 139 ? -6.265 -19.041 4.490 1.00 91.25 139 SER A N 1
ATOM 1095 C CA . SER A 1 139 ? -5.235 -18.995 3.455 1.00 91.25 139 SER A CA 1
ATOM 1096 C C . SER A 1 139 ? -5.365 -17.716 2.635 1.00 91.25 139 SER A C 1
ATOM 1098 O O . SER A 1 139 ? -6.208 -17.624 1.742 1.00 91.25 139 SER A O 1
ATOM 1100 N N . ALA A 1 140 ? -4.504 -16.741 2.914 1.00 90.44 140 ALA A N 1
ATOM 1101 C CA . ALA A 1 140 ? -4.415 -15.525 2.115 1.00 90.44 140 ALA A CA 1
ATOM 1102 C C . ALA A 1 140 ? -3.896 -15.832 0.693 1.00 90.44 140 ALA A C 1
ATOM 1104 O O . ALA A 1 140 ? -2.985 -16.657 0.541 1.00 90.44 140 ALA A O 1
ATOM 1105 N N . PRO A 1 141 ? -4.444 -15.195 -0.359 1.00 92.44 141 PRO A N 1
ATOM 1106 C CA . PRO A 1 141 ? -3.889 -15.318 -1.701 1.00 92.44 141 PRO A CA 1
ATOM 1107 C C . PRO A 1 141 ? -2.545 -14.588 -1.822 1.00 92.44 141 PRO A C 1
ATOM 1109 O O . PRO A 1 141 ? -2.206 -13.721 -1.018 1.00 92.44 141 PRO A O 1
ATOM 1112 N N . ALA A 1 142 ? -1.790 -14.905 -2.876 1.00 95.62 142 ALA A N 1
ATOM 1113 C CA . ALA A 1 142 ? -0.591 -14.152 -3.223 1.00 95.62 142 ALA A CA 1
ATOM 1114 C C . ALA A 1 142 ? -0.979 -12.753 -3.731 1.00 95.62 142 ALA A C 1
ATOM 1116 O O . ALA A 1 142 ? -1.584 -12.621 -4.798 1.00 95.62 142 ALA A O 1
ATOM 1117 N N . LEU A 1 143 ? -0.630 -11.730 -2.953 1.00 97.12 143 LEU A N 1
ATOM 1118 C CA . LEU A 1 143 ? -0.931 -10.324 -3.214 1.00 97.12 143 LEU A CA 1
ATOM 1119 C C . LEU A 1 143 ? 0.357 -9.553 -3.502 1.00 97.12 143 LEU A C 1
ATOM 1121 O O . LEU A 1 143 ? 1.385 -9.779 -2.858 1.00 97.12 143 LEU A O 1
ATOM 1125 N N . PHE A 1 144 ? 0.293 -8.638 -4.462 1.00 97.88 144 PHE A N 1
ATOM 1126 C CA . PHE A 1 144 ? 1.414 -7.810 -4.895 1.00 97.88 144 PHE A CA 1
ATOM 1127 C C . PHE A 1 144 ? 0.998 -6.349 -5.060 1.00 97.88 144 PHE A C 1
ATOM 1129 O O . PHE A 1 144 ? -0.146 -6.061 -5.416 1.00 97.88 144 PHE A O 1
ATOM 1136 N N . ASP A 1 145 ? 1.959 -5.448 -4.875 1.00 96.56 145 ASP A N 1
ATOM 1137 C CA . ASP A 1 145 ? 1.780 -4.024 -5.145 1.00 96.56 145 ASP A CA 1
ATOM 1138 C C . ASP A 1 145 ? 1.691 -3.758 -6.657 1.00 96.56 145 ASP A C 1
ATOM 1140 O O . ASP A 1 145 ? 2.365 -4.423 -7.466 1.00 96.56 145 ASP A O 1
ATOM 1144 N N . PRO A 1 146 ? 0.931 -2.733 -7.077 1.00 96.12 146 PRO A N 1
ATOM 1145 C CA . PRO A 1 146 ? 0.898 -2.314 -8.461 1.00 96.12 146 PRO A CA 1
ATOM 1146 C C . PRO A 1 146 ? 2.249 -1.711 -8.850 1.00 96.12 146 PRO A C 1
ATOM 1148 O O . PRO A 1 146 ? 2.895 -0.978 -8.104 1.00 96.12 146 PRO A O 1
ATOM 1151 N N . HIS A 1 147 ? 2.682 -1.979 -10.079 1.00 96.94 147 HIS A N 1
ATOM 1152 C CA . HIS A 1 147 ? 3.901 -1.406 -10.629 1.00 96.94 147 HIS A CA 1
ATOM 1153 C C . HIS A 1 147 ? 3.614 -0.848 -12.022 1.00 96.94 147 HIS A C 1
ATOM 1155 O O . HIS A 1 147 ? 3.928 -1.460 -13.045 1.00 96.94 147 HIS A O 1
ATOM 1161 N N . GLN A 1 148 ? 3.041 0.358 -12.064 1.00 95.62 148 GLN A N 1
ATOM 1162 C CA . GLN A 1 148 ? 2.528 0.997 -13.285 1.00 95.62 148 GLN A CA 1
ATOM 1163 C C . GLN A 1 148 ? 3.530 1.036 -14.448 1.00 95.62 148 GLN A C 1
ATOM 1165 O O . GLN A 1 148 ? 3.139 0.948 -15.608 1.00 95.62 148 GLN A O 1
ATOM 1170 N N . ALA A 1 149 ? 4.837 1.110 -14.172 1.00 97.12 149 ALA A N 1
ATOM 1171 C CA . ALA A 1 149 ? 5.840 1.117 -15.235 1.00 97.12 149 ALA A CA 1
ATOM 1172 C C . ALA A 1 149 ? 5.947 -0.217 -16.008 1.00 97.12 149 ALA A C 1
ATOM 1174 O O . ALA A 1 149 ? 6.685 -0.275 -16.993 1.00 97.12 149 ALA A O 1
ATOM 1175 N N . PHE A 1 150 ? 5.264 -1.277 -15.564 1.00 98.19 150 PHE A N 1
ATOM 1176 C CA . PHE A 1 150 ? 5.166 -2.573 -16.245 1.00 98.19 150 PHE A CA 1
ATOM 1177 C C . PHE A 1 150 ? 3.871 -2.743 -17.054 1.00 98.19 150 PHE A C 1
ATOM 1179 O O . PHE A 1 150 ? 3.761 -3.726 -17.784 1.00 98.19 150 PHE A O 1
ATOM 1186 N N . ALA A 1 151 ? 2.933 -1.791 -16.984 1.00 97.38 151 ALA A N 1
ATOM 1187 C CA . ALA A 1 151 ? 1.737 -1.800 -17.824 1.00 97.38 151 ALA A CA 1
ATOM 1188 C C . ALA A 1 151 ? 2.120 -1.912 -19.310 1.00 97.38 151 ALA A C 1
ATOM 1190 O O . ALA A 1 151 ? 2.946 -1.132 -19.802 1.00 97.38 151 ALA A O 1
ATOM 1191 N N . GLY A 1 152 ? 1.541 -2.897 -19.999 1.00 97.50 152 GLY A N 1
ATOM 1192 C CA . GLY A 1 152 ? 1.852 -3.262 -21.382 1.00 97.50 152 GLY A CA 1
ATOM 1193 C C . GLY A 1 152 ? 2.624 -4.577 -21.547 1.00 97.50 152 GLY A C 1
ATOM 1194 O O . GLY A 1 152 ? 2.651 -5.123 -22.653 1.00 97.50 152 GLY A O 1
ATOM 1195 N N . TYR A 1 153 ? 3.256 -5.111 -20.492 1.00 98.00 153 TYR A N 1
ATOM 1196 C CA . TYR A 1 153 ? 3.792 -6.478 -20.540 1.00 98.00 153 TYR A CA 1
ATOM 1197 C C . TYR A 1 153 ? 2.655 -7.496 -20.470 1.00 98.00 153 TYR A C 1
ATOM 1199 O O . TYR A 1 153 ? 1.793 -7.398 -19.596 1.00 98.00 153 TYR A O 1
ATOM 1207 N N . ALA A 1 154 ? 2.697 -8.526 -21.322 1.00 96.75 154 ALA A N 1
ATOM 1208 C CA . ALA A 1 154 ? 1.599 -9.484 -21.430 1.00 96.75 154 ALA A CA 1
ATOM 1209 C C . ALA A 1 154 ? 1.331 -10.232 -20.116 1.00 96.75 154 ALA A C 1
ATOM 1211 O O . ALA A 1 154 ? 0.176 -10.467 -19.770 1.00 96.75 154 ALA A O 1
ATOM 1212 N N . TRP A 1 155 ? 2.382 -10.600 -19.373 1.00 96.75 155 TRP A N 1
ATOM 1213 C CA . TRP A 1 155 ? 2.213 -11.268 -18.079 1.00 96.75 155 TRP A CA 1
ATOM 1214 C C . TRP A 1 155 ? 1.614 -10.350 -17.009 1.00 96.75 155 TRP A C 1
ATOM 1216 O O . TRP A 1 155 ? 0.867 -10.834 -16.168 1.00 96.75 155 TRP A O 1
ATOM 1226 N N . TYR A 1 156 ? 1.936 -9.053 -17.035 1.00 97.06 156 TYR A N 1
ATOM 1227 C CA . TYR A 1 156 ? 1.488 -8.090 -16.028 1.00 97.06 156 TYR A CA 1
ATOM 1228 C C . TYR A 1 156 ? 0.035 -7.680 -16.276 1.00 97.06 156 TYR A C 1
ATOM 1230 O O . TYR A 1 156 ? -0.770 -7.666 -15.350 1.00 97.06 156 TYR A O 1
ATOM 1238 N N . ASP A 1 157 ? -0.320 -7.434 -17.538 1.00 95.69 157 ASP A N 1
ATOM 1239 C CA . ASP A 1 157 ? -1.681 -7.064 -17.941 1.00 95.69 157 ASP A CA 1
ATOM 1240 C C . ASP A 1 157 ? -2.678 -8.230 -17.796 1.00 95.69 157 ASP A C 1
ATOM 1242 O O . ASP A 1 157 ? -3.887 -8.013 -17.768 1.00 95.69 157 ASP A O 1
ATOM 1246 N N . ALA A 1 158 ? -2.184 -9.468 -17.691 1.00 94.38 158 ALA A N 1
ATOM 1247 C CA . ALA A 1 158 ? -3.001 -10.651 -17.429 1.00 94.38 158 ALA A CA 1
ATOM 1248 C C . ALA A 1 158 ? -3.317 -10.874 -15.937 1.00 94.38 158 ALA A C 1
ATOM 1250 O O . ALA A 1 158 ? -4.140 -11.738 -15.626 1.00 94.38 158 ALA A O 1
ATOM 1251 N N . LEU A 1 159 ? -2.669 -10.147 -15.015 1.00 95.12 159 LEU A N 1
ATOM 1252 C CA . LEU A 1 159 ? -2.929 -10.283 -13.581 1.00 95.12 159 LEU A CA 1
ATOM 1253 C C . LEU A 1 159 ? -4.300 -9.711 -13.222 1.00 95.12 159 LEU A C 1
ATOM 1255 O O . LEU A 1 159 ? -4.690 -8.634 -13.680 1.00 95.12 159 LEU A O 1
ATOM 1259 N N . ARG A 1 160 ? -5.012 -10.419 -12.341 1.00 94.19 160 ARG A N 1
ATOM 1260 C CA . ARG A 1 160 ? -6.256 -9.910 -11.760 1.00 94.19 160 ARG A CA 1
ATOM 1261 C C . ARG A 1 160 ? -5.943 -8.807 -10.761 1.00 94.19 160 ARG A C 1
ATOM 1263 O O . ARG A 1 160 ? -4.958 -8.879 -10.024 1.00 94.19 160 ARG A O 1
ATOM 1270 N N . ARG A 1 161 ? -6.804 -7.801 -10.740 1.00 94.38 161 ARG A N 1
ATOM 1271 C CA . ARG A 1 161 ? -6.705 -6.634 -9.869 1.00 94.38 161 ARG A CA 1
ATOM 1272 C C . ARG A 1 161 ? -7.851 -6.644 -8.884 1.00 94.38 161 ARG A C 1
ATOM 1274 O O . ARG A 1 161 ? -8.946 -7.072 -9.245 1.00 94.38 161 ARG A O 1
ATOM 1281 N N . ILE A 1 162 ? -7.570 -6.206 -7.670 1.00 94.81 162 ILE A N 1
ATOM 1282 C CA . ILE A 1 162 ? -8.536 -6.116 -6.585 1.00 94.81 162 ILE A CA 1
ATOM 1283 C C . ILE A 1 162 ? -8.558 -4.676 -6.101 1.00 94.81 162 ILE A C 1
ATOM 1285 O O . ILE A 1 162 ? -7.497 -4.110 -5.840 1.00 94.81 162 ILE A O 1
ATOM 1289 N N . GLN A 1 163 ? -9.758 -4.129 -5.955 1.00 93.94 163 GLN A N 1
ATOM 1290 C CA . GLN A 1 163 ? -10.011 -2.812 -5.377 1.00 93.94 163 GLN A CA 1
ATOM 1291 C C . GLN A 1 163 ? -11.120 -2.920 -4.337 1.00 93.94 163 GLN A C 1
ATOM 1293 O O . GLN A 1 163 ? -12.015 -3.760 -4.475 1.00 93.94 163 GLN A O 1
ATOM 1298 N N . ILE A 1 164 ? -11.065 -2.085 -3.300 1.00 94.88 164 ILE A N 1
ATOM 1299 C CA . ILE A 1 164 ? -12.187 -1.953 -2.374 1.00 94.88 164 ILE A CA 1
ATOM 1300 C C . ILE A 1 164 ? -13.285 -1.171 -3.086 1.00 94.88 164 ILE A C 1
ATOM 1302 O O . ILE A 1 164 ? -13.071 -0.061 -3.558 1.00 94.88 164 ILE A O 1
ATOM 1306 N N . ARG A 1 165 ? -14.472 -1.766 -3.175 1.00 94.00 165 ARG A N 1
ATOM 1307 C CA . ARG A 1 165 ? -15.654 -1.113 -3.740 1.00 94.00 165 ARG A CA 1
ATOM 1308 C C . ARG A 1 165 ? -16.450 -0.386 -2.664 1.00 94.00 165 ARG A C 1
ATOM 1310 O O . ARG A 1 165 ? -16.940 0.720 -2.888 1.00 94.00 165 ARG A O 1
ATOM 1317 N N . SER A 1 166 ? -16.639 -1.045 -1.528 1.00 95.38 166 SER A N 1
ATOM 1318 C CA . SER A 1 166 ? -17.482 -0.565 -0.438 1.00 95.38 166 SER A CA 1
ATOM 1319 C C . SER A 1 166 ? -17.204 -1.330 0.853 1.00 95.38 166 SER A C 1
ATOM 1321 O O . SER A 1 166 ? -16.534 -2.368 0.876 1.00 95.38 166 SER A O 1
ATOM 1323 N N . TYR A 1 167 ? -17.763 -0.815 1.938 1.00 96.75 167 TYR A N 1
ATOM 1324 C CA . TYR A 1 167 ? -17.841 -1.485 3.223 1.00 96.75 167 TYR A CA 1
ATOM 1325 C C . TYR A 1 167 ? -19.296 -1.800 3.545 1.00 96.75 167 TYR A C 1
ATOM 1327 O O . TYR A 1 167 ? -20.189 -1.014 3.230 1.00 96.75 167 TYR A O 1
ATOM 1335 N N . ARG A 1 168 ? -19.541 -2.939 4.197 1.00 96.94 168 ARG A N 1
ATOM 1336 C CA . ARG A 1 168 ? -20.860 -3.300 4.733 1.00 96.94 168 ARG A CA 1
ATOM 1337 C C . ARG A 1 168 ? -20.816 -3.376 6.241 1.00 96.94 168 ARG A C 1
ATOM 1339 O O . ARG A 1 168 ? -19.901 -3.965 6.816 1.00 96.94 168 ARG A O 1
ATOM 1346 N N . MET A 1 169 ? -21.850 -2.837 6.865 1.00 95.94 169 MET A N 1
ATOM 1347 C CA . MET A 1 169 ? -22.041 -2.858 8.305 1.00 95.94 169 MET A CA 1
ATOM 1348 C C . MET A 1 169 ? -23.398 -3.466 8.637 1.00 95.94 169 MET A C 1
ATOM 1350 O O . MET A 1 169 ? -24.402 -3.133 8.012 1.00 95.94 169 MET A O 1
ATOM 1354 N N . GLU A 1 170 ? -23.439 -4.329 9.650 1.00 95.44 170 GLU A N 1
ATOM 1355 C CA . GLU A 1 170 ? -24.684 -4.843 10.222 1.00 95.44 170 GLU A CA 1
ATOM 1356 C C . GLU A 1 170 ? -24.811 -4.427 11.692 1.00 95.44 170 GLU A C 1
ATOM 1358 O O . GLU A 1 170 ? -23.903 -4.687 12.486 1.00 95.44 170 GLU A O 1
ATOM 1363 N N . ILE A 1 171 ? -25.941 -3.816 12.063 1.00 91.25 171 ILE A N 1
ATOM 1364 C CA . ILE A 1 171 ? -26.326 -3.519 13.454 1.00 91.25 171 ILE A CA 1
ATOM 1365 C C . ILE A 1 171 ? -27.762 -3.991 13.679 1.00 91.25 171 ILE A C 1
ATOM 1367 O O . ILE A 1 171 ? -28.677 -3.576 12.969 1.00 91.25 171 ILE A O 1
ATOM 1371 N N . ASP A 1 172 ? -27.964 -4.849 14.679 1.00 88.19 172 ASP A N 1
ATOM 1372 C CA . ASP A 1 172 ? -29.272 -5.357 15.111 1.00 88.19 172 ASP A CA 1
ATOM 1373 C C . ASP A 1 172 ? -30.120 -5.930 13.947 1.00 88.19 172 ASP A C 1
ATOM 1375 O O . ASP A 1 172 ? -31.350 -5.837 13.931 1.00 88.19 172 ASP A O 1
ATOM 1379 N N . GLY A 1 173 ? -29.450 -6.545 12.963 1.00 87.00 173 GLY A N 1
ATOM 1380 C CA . GLY A 1 173 ? -30.053 -7.161 11.776 1.00 87.00 173 GLY A CA 1
ATOM 1381 C C . GLY A 1 173 ? -30.361 -6.206 10.615 1.00 87.00 173 GLY A C 1
ATOM 1382 O O . GLY A 1 173 ? -30.899 -6.652 9.600 1.00 87.00 173 GLY A O 1
ATOM 1383 N N . ALA A 1 174 ? -30.043 -4.914 10.738 1.00 89.75 174 ALA A N 1
ATOM 1384 C CA . ALA A 1 174 ? -30.077 -3.961 9.631 1.00 89.75 174 ALA A CA 1
ATOM 1385 C C . ALA A 1 174 ? -28.692 -3.861 8.979 1.00 89.75 174 ALA A C 1
ATOM 1387 O O . ALA A 1 174 ? -27.701 -3.662 9.678 1.00 89.75 174 ALA A O 1
ATOM 1388 N N . THR A 1 175 ? -28.639 -3.984 7.650 1.00 94.19 175 THR A N 1
ATOM 1389 C CA . THR A 1 175 ? -27.406 -3.873 6.861 1.00 94.19 175 THR A CA 1
ATOM 1390 C C . THR A 1 175 ? -27.372 -2.556 6.098 1.00 94.19 175 THR A C 1
ATOM 1392 O O . THR A 1 175 ? -28.349 -2.196 5.437 1.00 94.19 175 THR A O 1
ATOM 1395 N N . GLU A 1 176 ? -26.232 -1.881 6.152 1.00 94.81 176 GLU A N 1
ATOM 1396 C CA . GLU A 1 176 ? -25.910 -0.685 5.377 1.00 94.81 176 GLU A CA 1
ATOM 1397 C C . GLU A 1 176 ? -24.624 -0.933 4.577 1.00 94.81 176 GLU A C 1
ATOM 1399 O O . GLU A 1 176 ? -23.758 -1.695 5.012 1.00 94.81 176 GLU A O 1
ATOM 1404 N N . GLU A 1 177 ? -24.504 -0.316 3.403 1.00 95.38 177 GLU A N 1
ATOM 1405 C CA . GLU A 1 177 ? -23.322 -0.396 2.544 1.00 95.38 177 GLU A CA 1
ATOM 1406 C C . GLU A 1 177 ? -22.933 1.009 2.090 1.00 95.38 177 GLU A C 1
ATOM 1408 O O . GLU A 1 177 ? -23.745 1.678 1.451 1.00 95.38 177 GLU A O 1
ATOM 1413 N N . ASN A 1 178 ? -21.697 1.416 2.381 1.00 92.62 178 ASN A N 1
ATOM 1414 C CA . ASN A 1 178 ? -21.166 2.738 2.056 1.00 92.62 178 ASN A CA 1
ATOM 1415 C C . ASN A 1 178 ? -19.845 2.626 1.291 1.00 92.62 178 ASN A C 1
ATOM 1417 O O . ASN A 1 178 ? -19.118 1.637 1.411 1.00 92.62 178 ASN A O 1
ATOM 1421 N N . GLN A 1 179 ? -19.540 3.634 0.472 1.00 90.00 179 GLN A N 1
ATOM 1422 C CA . GLN A 1 179 ? -18.232 3.731 -0.180 1.00 90.00 179 GLN A CA 1
ATOM 1423 C C . GLN A 1 179 ? -17.147 4.040 0.863 1.00 90.00 179 GLN A C 1
ATOM 1425 O O . GLN A 1 179 ? -17.477 4.544 1.938 1.00 90.00 179 GLN A O 1
ATOM 1430 N N . PRO A 1 180 ? -15.858 3.776 0.581 1.00 85.62 180 PRO A N 1
ATOM 1431 C CA . PRO A 1 180 ? -14.794 3.936 1.572 1.00 85.62 180 PRO A CA 1
ATOM 1432 C C . PRO A 1 180 ? -14.758 5.293 2.286 1.00 85.62 180 PRO A C 1
ATOM 1434 O O . PRO A 1 180 ? -14.546 5.338 3.497 1.00 85.62 180 PRO A O 1
ATOM 1437 N N . PHE A 1 181 ? -15.075 6.375 1.574 1.00 82.56 181 PHE A N 1
ATOM 1438 C CA . PHE A 1 181 ? -15.073 7.745 2.098 1.00 82.56 181 PHE A CA 1
ATOM 1439 C C . PHE A 1 181 ? -16.419 8.209 2.686 1.00 82.56 181 PHE A C 1
ATOM 1441 O O . PHE A 1 181 ? -16.497 9.305 3.242 1.00 82.56 181 PHE A O 1
ATOM 1448 N N . ASP A 1 182 ? -17.476 7.399 2.577 1.00 86.06 182 ASP A N 1
ATOM 1449 C CA . ASP A 1 182 ? -18.806 7.714 3.100 1.00 86.06 182 ASP A CA 1
ATOM 1450 C C . ASP A 1 182 ? -18.972 7.127 4.513 1.00 86.06 182 ASP A C 1
ATOM 1452 O O . ASP A 1 182 ? -18.938 5.911 4.709 1.00 86.06 182 ASP A O 1
ATOM 1456 N N . LEU A 1 183 ? -19.170 7.998 5.506 1.00 87.50 183 LEU A N 1
ATOM 1457 C CA . LEU A 1 183 ? -19.375 7.600 6.903 1.00 87.50 183 LEU A CA 1
ATOM 1458 C C . LEU A 1 183 ? -20.763 6.964 7.105 1.00 87.50 183 LEU A C 1
ATOM 1460 O O . LEU A 1 183 ? -21.759 7.463 6.577 1.00 87.50 183 LEU A O 1
ATOM 1464 N N . PHE A 1 184 ? -20.845 5.918 7.928 1.00 87.62 184 PHE A N 1
ATOM 1465 C CA . PHE A 1 184 ? -22.103 5.290 8.358 1.00 87.62 184 PHE A CA 1
ATOM 1466 C C . PHE A 1 184 ? -22.855 6.128 9.400 1.00 87.62 184 PHE A C 1
ATOM 1468 O O . PHE A 1 184 ? -24.084 6.078 9.480 1.00 87.62 184 PHE A O 1
ATOM 1475 N N . GLY A 1 185 ? -22.142 6.891 10.234 1.00 80.81 185 GLY A N 1
ATOM 1476 C CA . GLY A 1 185 ? -22.755 7.623 11.349 1.00 80.81 185 GLY A CA 1
ATOM 1477 C C . GLY A 1 185 ? -23.362 6.686 12.402 1.00 80.81 185 GLY A C 1
ATOM 1478 O O . GLY A 1 185 ? -24.427 6.966 12.972 1.00 80.81 185 GLY A O 1
ATOM 1479 N N . ALA A 1 186 ? -22.711 5.547 12.633 1.00 77.75 186 ALA A N 1
ATOM 1480 C CA . ALA A 1 186 ? -23.204 4.471 13.473 1.00 77.75 186 ALA A CA 1
ATOM 1481 C C . ALA A 1 186 ? -23.190 4.859 14.960 1.00 77.75 186 ALA A C 1
ATOM 1483 O O . ALA A 1 186 ? -22.164 5.203 15.544 1.00 77.75 186 ALA A O 1
ATOM 1484 N N . ASN A 1 187 ? -24.336 4.717 15.629 1.00 71.06 187 ASN A N 1
ATOM 1485 C CA . ASN A 1 187 ? -24.441 4.922 17.074 1.00 71.06 187 ASN A CA 1
ATOM 1486 C C . ASN A 1 187 ? -24.235 3.600 17.823 1.00 71.06 187 ASN A C 1
ATOM 1488 O O . ASN A 1 187 ? -25.182 3.014 18.351 1.00 71.06 187 ASN A O 1
ATOM 1492 N N . GLY A 1 188 ? -22.990 3.123 17.862 1.00 78.81 188 GLY A N 1
ATOM 1493 C CA . GLY A 1 188 ? -22.593 1.941 18.629 1.00 78.81 188 GLY A CA 1
ATOM 1494 C C . GLY A 1 188 ? -21.775 0.932 17.830 1.00 78.81 188 GLY A C 1
ATOM 1495 O O . GLY A 1 188 ? -21.488 1.114 16.653 1.00 78.81 188 GLY A O 1
ATOM 1496 N N . ARG A 1 189 ? -21.378 -0.156 18.499 1.00 88.12 189 ARG A N 1
ATOM 1497 C CA . ARG A 1 189 ? -20.519 -1.186 17.902 1.00 88.12 189 ARG A CA 1
ATOM 1498 C C . ARG A 1 189 ? -21.310 -2.105 16.958 1.00 88.12 189 ARG A C 1
ATOM 1500 O O . ARG A 1 189 ? -22.308 -2.669 17.412 1.00 88.12 189 ARG A O 1
ATOM 1507 N N . PRO A 1 190 ? -20.842 -2.332 15.717 1.00 92.56 190 PRO A N 1
ATOM 1508 C CA . PRO A 1 190 ? -21.461 -3.250 14.760 1.00 92.56 190 PRO A CA 1
ATOM 1509 C C . PRO A 1 190 ? -21.516 -4.707 15.218 1.00 92.56 190 PRO A C 1
ATOM 1511 O O . PRO A 1 190 ? -20.655 -5.173 15.964 1.00 92.56 190 PRO A O 1
ATOM 1514 N N . ASP A 1 191 ? -22.495 -5.464 14.736 1.00 92.31 191 ASP A N 1
ATOM 1515 C CA . ASP A 1 191 ? -22.516 -6.922 14.868 1.00 92.31 191 ASP A CA 1
ATOM 1516 C C . ASP A 1 191 ? -21.571 -7.587 13.860 1.00 92.31 191 ASP A C 1
ATOM 1518 O O . ASP A 1 191 ? -20.898 -8.564 14.208 1.00 92.31 191 ASP A O 1
ATOM 1522 N N . ARG A 1 192 ? -21.484 -7.029 12.645 1.00 95.62 192 ARG A N 1
ATOM 1523 C CA . ARG A 1 192 ? -20.667 -7.545 11.540 1.00 95.62 192 ARG A CA 1
ATOM 1524 C C . ARG A 1 192 ? -20.135 -6.412 10.665 1.00 95.62 192 ARG A C 1
ATOM 1526 O O . ARG A 1 192 ? -20.817 -5.404 10.487 1.00 95.62 192 ARG A O 1
ATOM 1533 N N . LEU A 1 193 ? -18.927 -6.597 10.138 1.00 97.75 193 LEU A N 1
ATOM 1534 C CA . LEU A 1 193 ? -18.290 -5.705 9.172 1.00 97.75 193 LEU A CA 1
ATOM 1535 C C . LEU A 1 193 ? -17.729 -6.526 8.012 1.00 97.75 193 LEU A C 1
ATOM 1537 O O . LEU A 1 193 ? -17.131 -7.584 8.229 1.00 97.75 193 LEU A O 1
ATOM 1541 N N . GLU A 1 194 ? -17.894 -6.030 6.792 1.00 97.69 194 GLU A N 1
ATOM 1542 C CA . GLU A 1 194 ? -17.347 -6.656 5.593 1.00 97.69 194 GLU A CA 1
ATOM 1543 C C . GLU A 1 194 ? -16.670 -5.628 4.682 1.00 97.69 194 GLU A C 1
ATOM 1545 O O . GLU A 1 194 ? -17.146 -4.504 4.528 1.00 97.69 194 GLU A O 1
ATOM 1550 N N . VAL A 1 195 ? -15.574 -6.043 4.051 1.00 97.50 195 VAL A N 1
ATOM 1551 C CA . VAL A 1 195 ? -14.919 -5.344 2.946 1.00 97.50 195 VAL A CA 1
ATOM 1552 C C . VAL A 1 195 ? -15.391 -5.985 1.651 1.00 97.50 195 VAL A C 1
ATOM 1554 O O . VAL A 1 195 ? -15.210 -7.188 1.444 1.00 97.50 195 VAL A O 1
ATOM 1557 N N . VAL A 1 196 ? -16.015 -5.191 0.792 1.00 96.31 196 VAL A N 1
ATOM 1558 C CA . VAL A 1 196 ? -16.551 -5.634 -0.492 1.00 96.31 196 VAL A CA 1
ATOM 1559 C C . VAL A 1 196 ? -15.562 -5.246 -1.580 1.00 96.31 196 VAL A C 1
ATOM 1561 O O . VAL A 1 196 ? -15.213 -4.075 -1.723 1.00 96.31 196 VAL A O 1
ATOM 1564 N N . LEU A 1 197 ? -15.097 -6.232 -2.340 1.00 95.19 197 LEU A N 1
ATOM 1565 C CA . LEU A 1 197 ? -14.043 -6.059 -3.330 1.00 95.19 197 LEU A CA 1
ATOM 1566 C C . LEU A 1 197 ? -14.562 -6.279 -4.746 1.00 95.19 197 LEU A C 1
ATOM 1568 O O . LEU A 1 197 ? -15.252 -7.271 -5.012 1.00 95.19 197 LEU A O 1
ATOM 1572 N N . ASP A 1 198 ? -14.112 -5.424 -5.659 1.00 92.81 198 ASP A N 1
ATOM 1573 C CA . ASP A 1 198 ? -14.205 -5.664 -7.094 1.00 92.81 198 ASP A CA 1
ATOM 1574 C C . ASP A 1 198 ? -12.955 -6.414 -7.569 1.00 92.81 198 ASP A C 1
ATOM 1576 O O . ASP A 1 198 ? -11.822 -6.032 -7.266 1.00 92.81 198 ASP A O 1
ATOM 1580 N N . VAL A 1 199 ? -13.159 -7.488 -8.338 1.00 91.94 199 VAL A N 1
ATOM 1581 C CA . VAL A 1 199 ? -12.078 -8.300 -8.916 1.00 91.94 199 VAL A CA 1
ATOM 1582 C C . VAL A 1 199 ? -12.126 -8.218 -10.438 1.00 91.94 199 VAL A C 1
ATOM 1584 O O . VAL A 1 199 ? -13.103 -8.631 -11.068 1.00 91.94 199 VAL A O 1
ATOM 1587 N N . SER A 1 200 ? -11.052 -7.724 -11.057 1.00 88.12 200 SER A N 1
ATOM 1588 C CA . SER A 1 200 ? -11.018 -7.543 -12.508 1.00 88.12 200 SER A CA 1
ATOM 1589 C C . SER A 1 200 ? -11.163 -8.872 -13.268 1.00 88.12 200 SER A C 1
ATOM 1591 O O . SER A 1 200 ? -10.572 -9.896 -12.917 1.00 88.12 200 SER A O 1
ATOM 1593 N N . GLY A 1 201 ? -11.960 -8.852 -14.342 1.00 73.50 201 GLY A N 1
ATOM 1594 C CA . GLY A 1 201 ? -12.125 -9.987 -15.256 1.00 73.50 201 GLY A CA 1
ATOM 1595 C C . GLY A 1 201 ? -13.020 -11.134 -14.764 1.00 73.50 201 GLY A C 1
ATOM 1596 O O . GLY A 1 201 ? -13.081 -12.156 -15.447 1.00 73.50 201 GLY A O 1
ATOM 1597 N N . SER A 1 202 ? -13.711 -10.994 -13.626 1.00 66.25 202 SER A N 1
ATOM 1598 C CA . SER A 1 202 ? -14.695 -11.974 -13.137 1.00 66.25 202 SER A CA 1
ATOM 1599 C C . SER A 1 202 ? -16.129 -11.585 -13.524 1.00 66.25 202 SER A C 1
ATOM 1601 O O . SER A 1 202 ? -16.524 -10.434 -13.352 1.00 66.25 202 SER A O 1
ATOM 1603 N N . GLU A 1 203 ? -16.922 -12.539 -14.031 1.00 58.28 203 GLU A N 1
ATOM 1604 C CA . GLU A 1 203 ? -18.367 -12.347 -14.263 1.00 58.28 203 GLU A CA 1
ATOM 1605 C C . GLU A 1 203 ? -19.175 -12.394 -12.948 1.00 58.28 203 GLU A C 1
ATOM 1607 O O . GLU A 1 203 ? -20.208 -11.735 -12.846 1.00 58.28 203 GLU A O 1
ATOM 1612 N N . GLU A 1 204 ? -18.683 -13.100 -11.919 1.00 54.88 204 GLU A N 1
ATOM 1613 C CA . GLU A 1 204 ? -19.200 -13.035 -10.543 1.00 54.88 204 GLU A CA 1
ATOM 1614 C C . GLU A 1 204 ? -18.400 -11.986 -9.763 1.00 54.88 204 GLU A C 1
ATOM 1616 O O . GLU A 1 204 ? -17.191 -12.109 -9.564 1.00 54.88 204 GLU A O 1
ATOM 1621 N N . THR A 1 205 ? -19.083 -10.895 -9.432 1.00 60.47 205 THR A N 1
ATOM 1622 C CA . THR A 1 205 ? -18.507 -9.541 -9.395 1.00 60.47 205 THR A CA 1
ATOM 1623 C C . THR A 1 205 ? -17.974 -9.122 -8.028 1.00 60.47 205 THR A C 1
ATOM 1625 O O . THR A 1 205 ? -17.358 -8.073 -7.918 1.00 60.47 205 THR A O 1
ATOM 1628 N N . GLU A 1 206 ? -18.213 -9.917 -6.987 1.00 78.56 206 GLU A N 1
ATOM 1629 C CA . GLU A 1 206 ? -18.070 -9.454 -5.612 1.00 78.56 206 GLU A CA 1
ATOM 1630 C C . GLU A 1 206 ? -17.317 -10.472 -4.759 1.00 78.56 206 GLU A C 1
ATOM 1632 O O . GLU A 1 206 ? -17.799 -11.583 -4.517 1.00 78.56 206 GLU A O 1
ATOM 1637 N N . TRP A 1 207 ? -16.131 -10.088 -4.286 1.00 91.62 207 TRP A N 1
ATOM 1638 C CA . TRP A 1 207 ? -15.429 -10.841 -3.254 1.00 91.62 207 TRP A CA 1
ATOM 1639 C C . TRP A 1 207 ? -15.599 -10.128 -1.913 1.00 91.62 207 TRP A C 1
ATOM 1641 O O . TRP A 1 207 ? -15.118 -9.018 -1.725 1.00 91.62 207 TRP A O 1
ATOM 1651 N N . VAL A 1 208 ? -16.308 -10.766 -0.983 1.00 94.94 208 VAL A N 1
ATOM 1652 C CA . VAL A 1 208 ? -16.592 -10.205 0.343 1.00 94.94 208 VAL A CA 1
ATOM 1653 C C . VAL A 1 208 ? -15.653 -10.810 1.381 1.00 94.94 208 VAL A C 1
ATOM 1655 O O . VAL A 1 208 ? -15.568 -12.035 1.511 1.00 94.94 208 VAL A O 1
ATOM 1658 N N . LEU A 1 209 ? -14.967 -9.953 2.133 1.00 96.38 209 LEU A N 1
ATOM 1659 C CA . LEU A 1 209 ? -14.105 -10.332 3.249 1.00 96.38 209 LEU A CA 1
ATOM 1660 C C . LEU A 1 209 ? -14.706 -9.861 4.568 1.00 96.38 209 LEU A C 1
ATOM 1662 O O . LEU A 1 209 ? -14.992 -8.682 4.732 1.00 96.38 209 LEU A O 1
ATOM 1666 N N . GLU A 1 210 ? -14.844 -10.755 5.543 1.00 96.62 210 GLU A N 1
ATOM 1667 C CA . GLU A 1 210 ? -15.250 -10.354 6.890 1.00 96.62 210 GLU A CA 1
ATOM 1668 C C . GLU A 1 210 ? -14.072 -9.729 7.652 1.00 96.62 210 GLU A C 1
ATOM 1670 O O . GLU A 1 210 ? -12.967 -10.277 7.684 1.00 96.62 210 GLU A O 1
ATOM 1675 N N . THR A 1 211 ? -14.328 -8.611 8.328 1.00 97.31 211 THR A N 1
ATOM 1676 C CA . THR A 1 211 ? -13.374 -7.954 9.229 1.00 97.31 211 THR A CA 1
ATOM 1677 C C . THR A 1 211 ? -14.038 -7.644 10.570 1.00 97.31 211 THR A C 1
ATOM 1679 O O . THR A 1 211 ? -15.245 -7.790 10.750 1.00 97.31 211 THR A O 1
ATOM 1682 N N . ASP A 1 212 ? -13.239 -7.257 11.557 1.00 95.62 212 ASP A N 1
ATOM 1683 C CA . ASP A 1 212 ? -13.716 -6.839 12.875 1.00 95.62 212 ASP A CA 1
ATOM 1684 C C . ASP A 1 212 ? -13.412 -5.370 13.205 1.00 95.62 212 ASP A C 1
ATOM 1686 O O . ASP A 1 212 ? -13.839 -4.905 14.266 1.00 95.62 212 ASP A O 1
ATOM 1690 N N . LEU A 1 213 ? -12.722 -4.666 12.302 1.00 96.69 213 LEU A N 1
ATOM 1691 C CA . LEU A 1 213 ? -12.422 -3.238 12.355 1.00 96.69 213 LEU A CA 1
ATOM 1692 C C . LEU A 1 213 ? -12.436 -2.653 10.938 1.00 96.69 213 LEU A C 1
ATOM 1694 O O . LEU A 1 213 ? -11.842 -3.241 10.029 1.00 96.69 213 LEU A O 1
ATOM 1698 N N . ILE A 1 214 ? -13.075 -1.496 10.796 1.00 96.06 214 ILE A N 1
ATOM 1699 C CA . ILE A 1 214 ? -12.997 -0.599 9.638 1.00 96.06 214 ILE A CA 1
ATOM 1700 C C . ILE A 1 214 ? -12.782 0.817 10.183 1.00 96.06 214 ILE A C 1
ATOM 1702 O O . ILE A 1 214 ? -13.405 1.186 11.181 1.00 96.06 214 ILE A O 1
ATOM 1706 N N . VAL A 1 215 ? -11.904 1.594 9.548 1.00 93.44 215 VAL A N 1
ATOM 1707 C CA . VAL A 1 215 ? -11.753 3.031 9.816 1.00 93.44 215 VAL A CA 1
ATOM 1708 C C . VAL A 1 215 ? -12.006 3.780 8.516 1.00 93.44 215 VAL A C 1
ATOM 1710 O O . VAL A 1 215 ? -11.412 3.442 7.494 1.00 93.44 215 VAL A O 1
ATOM 1713 N N . GLN A 1 216 ? -12.903 4.760 8.554 1.00 90.44 216 GLN A N 1
ATOM 1714 C CA . GLN A 1 216 ? -13.288 5.570 7.398 1.00 90.44 216 GLN A CA 1
ATOM 1715 C C . GLN A 1 216 ? -13.130 7.046 7.705 1.00 90.44 216 GLN A C 1
ATOM 1717 O O . GLN A 1 216 ? -13.288 7.469 8.846 1.00 90.44 216 GLN A O 1
ATOM 1722 N N . GLY A 1 217 ? -12.867 7.838 6.679 1.00 85.88 217 GLY A N 1
ATOM 1723 C CA . GLY A 1 217 ? -12.710 9.276 6.804 1.00 85.88 217 GLY A CA 1
ATOM 1724 C C . GLY A 1 217 ? -11.792 9.814 5.716 1.00 85.88 217 GLY A C 1
ATOM 1725 O O . GLY A 1 217 ? -11.456 9.084 4.781 1.00 85.88 217 GLY A O 1
ATOM 1726 N N . PRO A 1 218 ? -11.412 11.094 5.807 1.00 81.81 218 PRO A N 1
ATOM 1727 C CA . PRO A 1 218 ? -10.462 11.673 4.875 1.00 81.81 218 PRO A CA 1
ATOM 1728 C C . PRO A 1 218 ? -9.068 11.063 5.061 1.00 81.81 218 PRO A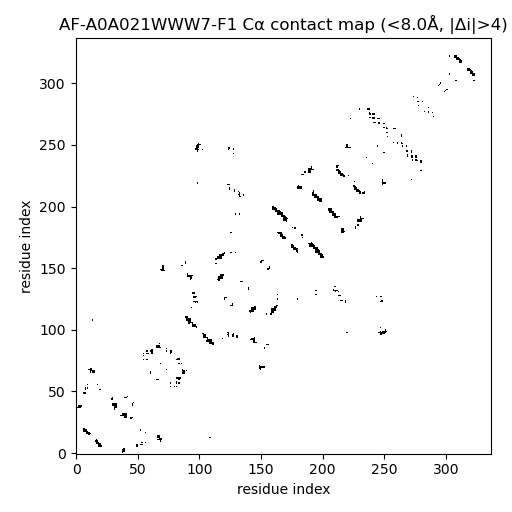 C 1
ATOM 1730 O O . PRO A 1 218 ? -8.646 10.756 6.180 1.00 81.81 218 PRO A O 1
ATOM 1733 N N . ASP A 1 219 ? -8.324 10.953 3.961 1.00 73.38 219 ASP A N 1
ATOM 1734 C CA . ASP A 1 219 ? -6.902 10.623 4.018 1.00 73.38 219 ASP A CA 1
ATOM 1735 C C . ASP A 1 219 ? -6.153 11.666 4.851 1.00 73.38 219 ASP A C 1
ATOM 1737 O O . ASP A 1 219 ? -6.367 12.871 4.695 1.00 73.38 219 ASP A O 1
ATOM 1741 N N . HIS A 1 220 ? -5.257 11.197 5.723 1.00 70.00 220 HIS A N 1
ATOM 1742 C CA . HIS A 1 220 ? -4.519 12.038 6.674 1.00 70.00 220 HIS A CA 1
ATOM 1743 C C . HIS A 1 220 ? -5.422 12.866 7.610 1.00 70.00 220 HIS A C 1
ATOM 1745 O O . HIS A 1 220 ? -5.003 13.914 8.107 1.00 70.00 220 HIS A O 1
ATOM 1751 N N . GLY A 1 221 ? -6.659 12.411 7.834 1.00 72.12 221 GLY A N 1
ATOM 1752 C CA . GLY A 1 221 ? -7.591 13.026 8.770 1.00 72.12 221 GLY A CA 1
ATOM 1753 C C . GLY A 1 221 ? -7.119 12.954 10.218 1.00 72.12 221 GLY A C 1
ATOM 1754 O O . GLY A 1 221 ? -6.391 12.039 10.620 1.00 72.12 221 GLY A O 1
ATOM 1755 N N . ALA A 1 222 ? -7.575 13.912 11.019 1.00 84.12 222 ALA A N 1
ATOM 1756 C CA . ALA A 1 222 ? -7.417 13.840 12.465 1.00 84.12 222 ALA A CA 1
ATOM 1757 C C . ALA A 1 222 ? -8.323 12.747 13.067 1.00 84.12 222 ALA A C 1
ATOM 1759 O O . ALA A 1 222 ? -9.284 12.284 12.450 1.00 84.12 222 ALA A O 1
ATOM 1760 N N . LEU A 1 223 ? -8.026 12.326 14.300 1.00 89.25 223 LEU A N 1
ATOM 1761 C CA . LEU A 1 223 ? -8.780 11.268 14.986 1.00 89.25 223 LEU A CA 1
ATOM 1762 C C . LEU A 1 223 ? -10.268 11.607 15.191 1.00 89.25 223 LEU A C 1
ATOM 1764 O O . LEU A 1 223 ? -11.080 10.695 15.331 1.00 89.25 223 LEU A O 1
ATOM 1768 N N . ASP A 1 224 ? -10.635 12.889 15.209 1.00 86.31 224 ASP A N 1
ATOM 1769 C CA . ASP A 1 224 ? -12.016 13.369 15.326 1.00 86.31 224 ASP A CA 1
ATOM 1770 C C . ASP A 1 224 ? -12.751 13.493 13.978 1.00 86.31 224 ASP A C 1
ATOM 1772 O O . ASP A 1 224 ? -13.969 13.688 13.959 1.00 86.31 224 ASP A O 1
ATOM 1776 N N . GLU A 1 225 ? -12.039 13.344 12.859 1.00 87.88 225 GLU A N 1
ATOM 1777 C CA . GLU A 1 225 ? -12.585 13.395 11.496 1.00 87.88 225 GLU A CA 1
ATOM 1778 C C . GLU A 1 225 ? -12.882 12.003 10.917 1.00 87.88 225 GLU A C 1
ATOM 1780 O O . GLU A 1 225 ? -13.466 11.893 9.836 1.00 87.88 225 GLU A O 1
ATOM 1785 N N . VAL A 1 226 ? -12.493 10.943 11.631 1.00 91.19 226 VAL A N 1
ATOM 1786 C CA . VAL A 1 226 ? -12.659 9.550 11.205 1.00 91.19 226 VAL A CA 1
ATOM 1787 C C . VAL A 1 226 ? -13.747 8.830 11.996 1.00 91.19 226 VAL A C 1
ATOM 1789 O O . VAL A 1 226 ? -13.968 9.068 13.183 1.00 91.19 226 VAL A O 1
ATOM 1792 N N . GLU A 1 227 ? -14.410 7.884 11.344 1.00 92.25 227 GLU A N 1
ATOM 1793 C CA . GLU A 1 227 ? -15.302 6.927 11.982 1.00 92.25 227 GLU A CA 1
ATOM 1794 C C . GLU A 1 227 ? -14.576 5.597 12.189 1.00 92.25 227 GLU A C 1
ATOM 1796 O O . GLU A 1 227 ? -14.053 4.994 11.253 1.00 92.25 227 GLU A O 1
ATOM 1801 N N . ILE A 1 228 ? -14.555 5.131 13.438 1.00 93.81 228 ILE A N 1
ATOM 1802 C CA . ILE A 1 228 ? -13.897 3.887 13.837 1.00 93.81 228 ILE A CA 1
ATOM 1803 C C . ILE A 1 228 ? -14.973 2.866 14.193 1.00 93.81 228 ILE A C 1
ATOM 1805 O O . ILE A 1 228 ? -15.645 2.964 15.222 1.00 93.81 228 ILE A O 1
ATOM 1809 N N . LEU A 1 229 ? -15.112 1.843 13.358 1.00 94.69 229 LEU A N 1
ATOM 1810 C CA . LEU A 1 229 ? -16.110 0.794 13.519 1.00 94.69 229 LEU A CA 1
ATOM 1811 C C . LEU A 1 229 ? -15.442 -0.480 14.016 1.00 94.69 229 LEU A C 1
ATOM 1813 O O . LEU A 1 229 ? -14.733 -1.145 13.269 1.00 94.69 229 LEU A O 1
ATOM 1817 N N . VAL A 1 230 ? -15.704 -0.863 15.269 1.00 94.94 230 VAL A N 1
ATOM 1818 C CA . VAL A 1 230 ? -15.219 -2.131 15.839 1.00 94.94 230 VAL A CA 1
ATOM 1819 C C . VAL A 1 230 ? -16.383 -3.035 16.205 1.00 94.94 230 VAL A C 1
ATOM 1821 O O . VAL A 1 230 ? -17.198 -2.699 17.070 1.00 94.94 230 VAL A O 1
ATOM 1824 N N . THR A 1 231 ? -16.424 -4.234 15.623 1.00 93.62 231 THR A N 1
ATOM 1825 C CA . THR A 1 231 ? -17.518 -5.183 15.887 1.00 93.62 231 THR A CA 1
ATOM 1826 C C . THR A 1 231 ? -17.588 -5.586 17.360 1.00 93.62 231 THR A C 1
ATOM 1828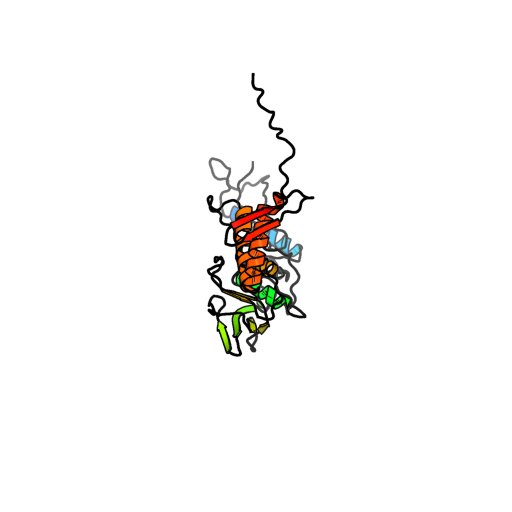 O O . THR A 1 231 ? -16.552 -5.710 18.013 1.00 93.62 231 THR A O 1
ATOM 1831 N N . LYS A 1 232 ? -18.780 -5.882 17.897 1.00 88.62 232 LYS A N 1
ATOM 1832 C CA . LYS A 1 232 ? -18.996 -6.346 19.289 1.00 88.62 232 LYS A CA 1
ATOM 1833 C C . LYS A 1 232 ? -18.168 -7.593 19.649 1.00 88.62 232 LYS A C 1
ATOM 1835 O O . LYS A 1 232 ? -17.874 -7.812 20.820 1.00 88.62 232 LYS A O 1
ATOM 1840 N N . ARG A 1 233 ? -17.803 -8.412 18.654 1.00 88.25 233 ARG A N 1
ATOM 1841 C CA . ARG A 1 233 ? -17.032 -9.661 18.814 1.00 88.25 233 ARG A CA 1
ATOM 1842 C C . ARG A 1 233 ? -15.527 -9.498 18.599 1.00 88.25 233 ARG A C 1
ATOM 1844 O O . ARG A 1 233 ? -14.802 -10.480 18.741 1.00 88.25 233 ARG A O 1
ATOM 1851 N N . SER A 1 234 ? -15.066 -8.301 18.241 1.00 91.56 234 SER A N 1
ATOM 1852 C CA . SER A 1 234 ? -13.647 -8.039 18.021 1.00 91.56 234 SER A CA 1
ATOM 1853 C C . SER A 1 234 ? -12.831 -8.352 19.273 1.00 91.56 234 SER A C 1
ATOM 1855 O O . SER A 1 234 ? -13.197 -7.953 20.380 1.00 91.56 234 SER A O 1
ATOM 1857 N N . ALA A 1 235 ? -11.712 -9.047 19.074 1.00 89.06 235 ALA A N 1
ATOM 1858 C CA . ALA A 1 235 ? -10.720 -9.323 20.111 1.00 89.06 235 ALA A CA 1
ATOM 1859 C C . ALA A 1 235 ? -9.586 -8.282 20.122 1.00 89.06 235 ALA A C 1
ATOM 1861 O O . ALA A 1 235 ? -8.576 -8.485 20.797 1.00 89.06 235 AL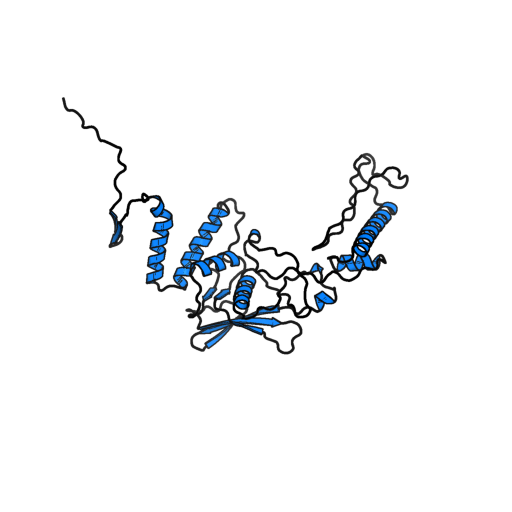A A O 1
ATOM 1862 N N . ILE A 1 236 ? -9.720 -7.196 19.349 1.00 92.38 236 ILE A N 1
ATOM 1863 C CA . ILE A 1 236 ? -8.726 -6.125 19.321 1.00 92.38 236 ILE A CA 1
ATOM 1864 C C . ILE A 1 236 ? -8.595 -5.491 20.710 1.00 92.38 236 ILE A C 1
ATOM 1866 O O . ILE A 1 236 ? -9.587 -5.194 21.375 1.00 92.38 236 ILE A O 1
ATOM 1870 N N . THR A 1 237 ? -7.358 -5.310 21.159 1.00 89.75 237 THR A N 1
ATOM 1871 C CA . THR A 1 237 ? -7.053 -4.586 22.395 1.00 89.75 237 THR A CA 1
ATOM 1872 C C . THR A 1 237 ? -6.971 -3.087 22.111 1.00 89.75 237 THR A C 1
ATOM 1874 O O . THR A 1 237 ? -6.720 -2.714 20.963 1.00 89.75 237 THR A O 1
ATOM 1877 N N . PRO A 1 238 ? -7.086 -2.216 23.131 1.00 89.44 238 PRO A N 1
ATOM 1878 C CA . PRO A 1 238 ? -6.833 -0.789 22.954 1.00 89.44 238 PRO A CA 1
ATOM 1879 C C . PRO A 1 238 ? -5.482 -0.508 22.299 1.00 89.44 238 PRO A C 1
ATOM 1881 O O . PRO A 1 238 ? -5.433 0.179 21.293 1.00 89.44 238 PRO A O 1
ATOM 1884 N N . SER A 1 239 ? -4.415 -1.161 22.763 1.00 90.19 239 SER A N 1
ATOM 1885 C CA . SER A 1 239 ? -3.083 -1.050 22.156 1.00 90.19 239 SER A CA 1
ATOM 1886 C C . SER A 1 239 ? -3.025 -1.504 20.693 1.00 90.19 239 SER A C 1
ATOM 1888 O O . SER A 1 239 ? -2.297 -0.922 19.893 1.00 90.19 239 SER A O 1
ATOM 1890 N N . GLY A 1 240 ? -3.785 -2.540 20.325 1.00 94.56 240 GLY A N 1
ATOM 1891 C CA . GLY A 1 240 ? -3.864 -3.019 18.948 1.00 94.56 240 GLY A CA 1
ATOM 1892 C C . GLY A 1 240 ? -4.628 -2.058 18.040 1.00 94.56 240 GLY A C 1
ATOM 1893 O O . GLY A 1 240 ? -4.258 -1.905 16.879 1.00 94.56 240 GLY A O 1
ATOM 1894 N N . LEU A 1 241 ? -5.664 -1.398 18.565 1.00 96.06 241 LEU A N 1
ATOM 1895 C CA . LEU A 1 241 ? -6.383 -0.350 17.845 1.00 96.06 241 LEU A CA 1
ATOM 1896 C C . LEU A 1 241 ? -5.523 0.910 17.705 1.00 96.06 241 LEU A C 1
ATOM 1898 O O . LEU A 1 241 ? -5.440 1.447 16.609 1.00 96.06 241 LEU A O 1
ATOM 1902 N N . THR A 1 242 ? -4.798 1.316 18.748 1.00 96.12 242 THR A N 1
ATOM 1903 C CA . THR A 1 242 ? -3.827 2.417 18.668 1.00 96.12 242 THR A CA 1
ATOM 1904 C C . THR A 1 242 ? -2.786 2.170 17.591 1.00 96.12 242 THR A C 1
ATOM 1906 O O . THR A 1 242 ? -2.582 3.035 16.751 1.00 96.12 242 THR A O 1
ATOM 1909 N N . ALA A 1 243 ? -2.157 0.989 17.572 1.00 96.00 243 ALA A N 1
ATOM 1910 C CA . ALA A 1 243 ? -1.165 0.660 16.550 1.00 96.00 243 ALA A CA 1
ATOM 1911 C C . ALA A 1 243 ? -1.757 0.760 15.134 1.00 96.00 243 ALA A C 1
ATOM 1913 O O . ALA A 1 243 ? -1.141 1.361 14.260 1.00 96.00 243 ALA A O 1
ATOM 1914 N N . PHE A 1 244 ? -2.983 0.254 14.942 1.00 96.44 244 PHE A N 1
ATOM 1915 C CA . PHE A 1 244 ? -3.703 0.388 13.677 1.00 96.44 244 PHE A CA 1
ATOM 1916 C C . PHE A 1 244 ? -3.937 1.857 13.298 1.00 96.44 244 PHE A C 1
ATOM 1918 O O . PHE A 1 244 ? -3.668 2.238 12.165 1.00 96.44 244 PHE A O 1
ATOM 1925 N N . LEU A 1 245 ? -4.424 2.687 14.227 1.00 95.88 245 LEU A N 1
ATOM 1926 C CA . LEU A 1 245 ? -4.703 4.105 13.971 1.00 95.88 245 LEU A CA 1
ATOM 1927 C C . LEU A 1 245 ? -3.426 4.891 13.668 1.00 95.88 245 LEU A C 1
ATOM 1929 O O . LEU A 1 245 ? -3.430 5.734 12.780 1.00 95.88 245 LEU A O 1
ATOM 1933 N N . VAL A 1 246 ? -2.328 4.597 14.365 1.00 94.88 246 VAL A N 1
ATOM 1934 C CA . VAL A 1 246 ? -1.026 5.205 14.078 1.00 94.88 246 VAL A CA 1
ATOM 1935 C C . VAL A 1 246 ? -0.580 4.837 12.664 1.00 94.88 246 VAL A C 1
ATOM 1937 O O . VAL A 1 246 ? -0.253 5.727 11.888 1.00 94.88 246 VAL A O 1
ATOM 1940 N N . ASP A 1 247 ? -0.616 3.557 12.289 1.00 95.06 247 ASP A N 1
ATOM 1941 C CA . ASP A 1 247 ? -0.210 3.155 10.940 1.00 95.06 247 ASP A CA 1
ATOM 1942 C C . ASP A 1 247 ? -1.137 3.745 9.862 1.00 95.06 247 ASP A C 1
ATOM 1944 O O . ASP A 1 247 ? -0.659 4.152 8.807 1.00 95.06 247 ASP A O 1
ATOM 1948 N N . ALA A 1 248 ? -2.443 3.847 10.118 1.00 94.44 248 ALA A N 1
ATOM 1949 C CA . ALA A 1 248 ? -3.419 4.303 9.131 1.00 94.44 248 ALA A CA 1
ATOM 1950 C C . ALA A 1 248 ? -3.548 5.834 8.996 1.00 94.44 248 ALA A C 1
ATOM 1952 O O . ALA A 1 248 ? -3.966 6.300 7.939 1.00 94.44 248 ALA A O 1
ATOM 1953 N N . LEU A 1 249 ? -3.237 6.618 10.035 1.00 93.88 249 LEU A N 1
ATOM 1954 C CA . LEU A 1 249 ? -3.557 8.056 10.075 1.00 93.88 249 LEU A CA 1
ATOM 1955 C C . LEU A 1 249 ? -2.380 8.961 10.438 1.00 93.88 249 LEU A C 1
ATOM 1957 O O . LEU A 1 249 ? -2.335 10.100 9.973 1.00 93.88 249 LEU A O 1
ATOM 1961 N N . TYR A 1 250 ? -1.426 8.496 11.249 1.00 93.19 250 TYR A N 1
ATOM 1962 C CA . TYR A 1 250 ? -0.346 9.366 11.709 1.00 93.19 250 TYR A CA 1
ATOM 1963 C C . TYR A 1 250 ? 0.628 9.685 10.575 1.00 93.19 250 TYR A C 1
ATOM 1965 O O . TYR A 1 250 ? 1.280 8.792 10.039 1.00 93.19 250 TYR A O 1
ATOM 1973 N N . SER A 1 251 ? 0.771 10.973 10.273 1.00 90.25 251 SER A N 1
ATOM 1974 C CA . SER A 1 251 ? 1.828 11.522 9.429 1.00 90.25 251 SER A CA 1
ATOM 1975 C C . SER A 1 251 ? 2.435 12.727 10.149 1.00 90.25 251 SER A C 1
ATOM 1977 O O . SER A 1 251 ? 1.682 13.634 10.516 1.00 90.25 251 SER A O 1
ATOM 1979 N N . PRO A 1 252 ? 3.763 12.775 10.359 1.00 88.06 252 PRO A N 1
ATOM 1980 C CA . PRO A 1 252 ? 4.395 13.921 10.999 1.00 88.06 252 PRO A CA 1
ATOM 1981 C C . PRO A 1 252 ? 4.201 15.191 10.161 1.00 88.06 252 PRO A C 1
ATOM 1983 O O . PRO A 1 252 ? 4.184 15.154 8.928 1.00 88.06 252 PRO A O 1
ATOM 1986 N N . SER A 1 253 ? 4.056 16.324 10.844 1.00 84.62 253 SER A N 1
ATOM 1987 C CA . SER A 1 253 ? 4.035 17.646 10.227 1.00 84.62 253 SER A CA 1
ATOM 1988 C C . SER A 1 253 ? 5.447 18.217 10.144 1.00 84.62 253 SER A C 1
ATOM 1990 O O . SER A 1 253 ? 6.166 18.254 11.143 1.00 84.62 253 SER A O 1
ATOM 1992 N N . ASP A 1 254 ? 5.795 18.757 8.974 1.00 81.44 254 ASP A N 1
ATOM 1993 C CA . ASP A 1 254 ? 7.030 19.520 8.744 1.00 81.44 254 ASP A CA 1
ATOM 1994 C C . ASP A 1 254 ? 6.967 20.959 9.308 1.00 81.44 254 ASP A C 1
ATOM 1996 O O . ASP A 1 254 ? 7.896 21.754 9.119 1.00 81.44 254 ASP A O 1
ATOM 2000 N N . ASP A 1 255 ? 5.863 21.345 9.960 1.00 83.69 255 ASP A N 1
ATOM 2001 C CA . ASP A 1 255 ? 5.728 22.670 10.562 1.00 83.69 255 ASP A CA 1
ATOM 2002 C C . ASP A 1 255 ? 6.724 22.843 11.721 1.00 83.69 255 ASP A C 1
ATOM 2004 O O . ASP A 1 255 ? 6.758 22.073 12.680 1.00 83.69 255 ASP A O 1
ATOM 2008 N N . ALA A 1 256 ? 7.518 23.913 11.655 1.00 76.06 256 ALA A N 1
ATOM 2009 C CA . ALA A 1 256 ? 8.519 24.242 12.662 1.00 76.06 256 ALA A CA 1
ATOM 2010 C C . ALA A 1 256 ? 7.924 24.469 14.065 1.00 76.06 256 ALA A C 1
ATOM 2012 O O . ALA A 1 256 ? 8.656 24.383 15.056 1.00 76.06 256 ALA A O 1
ATOM 2013 N N . GLU A 1 257 ? 6.627 24.771 14.165 1.00 83.81 257 GLU A N 1
ATOM 2014 C CA . GLU A 1 257 ? 5.919 24.952 15.436 1.00 83.81 257 GLU A CA 1
ATOM 2015 C C . GLU A 1 257 ? 5.282 23.656 15.975 1.00 83.81 257 GLU A C 1
ATOM 2017 O O . GLU A 1 257 ? 4.872 23.629 17.137 1.00 83.81 257 GLU A O 1
ATOM 2022 N N . ALA A 1 258 ? 5.253 22.565 15.196 1.00 79.19 258 ALA A N 1
ATOM 2023 C CA . ALA A 1 258 ? 4.595 21.303 15.564 1.00 79.19 258 ALA A CA 1
ATOM 2024 C C . ALA A 1 258 ? 5.394 20.426 16.551 1.00 79.19 258 ALA A C 1
ATOM 2026 O O . ALA A 1 258 ? 4.906 19.392 16.998 1.00 79.19 258 ALA A O 1
ATOM 2027 N N . GLY A 1 259 ? 6.600 20.842 16.948 1.00 86.38 259 GLY A N 1
ATOM 2028 C CA . GLY A 1 259 ? 7.495 20.036 17.784 1.00 86.38 259 GLY A CA 1
ATOM 2029 C C . GLY A 1 259 ? 8.269 18.990 16.976 1.00 86.38 259 GLY A C 1
ATOM 2030 O O . GLY A 1 259 ? 8.105 18.873 15.766 1.00 86.38 259 GLY A O 1
ATOM 2031 N N . SER A 1 260 ? 9.166 18.248 17.629 1.00 88.81 260 SER A N 1
ATOM 2032 C CA . SER A 1 260 ? 9.941 17.201 16.940 1.00 88.81 260 SER A CA 1
ATOM 2033 C C . SER A 1 260 ? 9.067 16.002 16.570 1.00 88.81 260 SER A C 1
ATOM 2035 O O . SER A 1 260 ? 8.146 15.695 17.324 1.00 88.81 260 SER A O 1
ATOM 2037 N N . ASP A 1 261 ? 9.443 15.247 15.540 1.00 86.94 261 ASP A N 1
ATOM 2038 C CA . ASP A 1 261 ? 8.740 14.037 15.079 1.00 86.94 261 ASP A CA 1
ATOM 2039 C C . ASP A 1 261 ? 8.408 13.064 16.227 1.00 86.94 261 ASP A C 1
ATOM 2041 O O . ASP A 1 261 ? 7.273 12.622 16.367 1.00 86.94 261 ASP A O 1
ATOM 2045 N N . GLU A 1 262 ? 9.360 12.812 17.139 1.00 88.38 262 GLU A N 1
ATOM 2046 C CA . GLU A 1 262 ? 9.134 11.940 18.306 1.00 88.38 262 GLU A CA 1
ATOM 2047 C C . GLU A 1 262 ? 8.062 12.466 19.276 1.00 88.38 262 GLU A C 1
ATOM 2049 O O . GLU A 1 262 ? 7.437 11.695 20.003 1.00 88.38 262 GLU A O 1
ATOM 2054 N N . GLN A 1 263 ? 7.902 13.787 19.376 1.00 90.44 263 GLN A N 1
ATOM 2055 C CA . GLN A 1 263 ? 6.889 14.397 20.240 1.00 90.44 263 GLN A CA 1
ATOM 2056 C C . GLN A 1 263 ? 5.517 14.297 19.588 1.00 90.44 263 GLN A C 1
ATOM 2058 O O . GLN A 1 263 ? 4.568 13.911 20.265 1.00 90.44 263 GLN A O 1
ATOM 2063 N N . GLN A 1 264 ? 5.446 14.587 18.288 1.00 92.00 264 GLN A N 1
ATOM 2064 C CA . GLN A 1 264 ? 4.223 14.469 17.502 1.00 92.00 264 GLN A CA 1
ATOM 2065 C C . GLN A 1 264 ? 3.685 13.031 17.540 1.00 92.00 264 GLN A C 1
ATOM 2067 O O . GLN A 1 264 ? 2.515 12.830 17.862 1.00 92.00 264 GLN A O 1
ATOM 2072 N N . GLU A 1 265 ? 4.551 12.031 17.338 1.00 91.50 265 GLU A N 1
ATOM 2073 C CA . GLU A 1 265 ? 4.155 10.618 17.375 1.00 91.50 265 GLU A CA 1
ATOM 2074 C C . GLU A 1 265 ? 3.623 10.221 18.753 1.00 91.50 265 GLU A C 1
ATOM 2076 O O . GLU A 1 265 ? 2.605 9.536 18.851 1.00 91.50 265 GLU A O 1
ATOM 2081 N N . ARG A 1 266 ? 4.277 10.672 19.833 1.00 91.06 266 ARG A N 1
ATOM 2082 C CA . ARG A 1 266 ? 3.814 10.403 21.204 1.00 91.06 266 ARG A CA 1
ATOM 2083 C C . ARG A 1 266 ? 2.459 11.040 21.479 1.00 91.06 266 ARG A C 1
ATOM 2085 O O . ARG A 1 266 ? 1.608 10.377 22.055 1.00 91.06 266 ARG A O 1
ATOM 2092 N N . TRP A 1 267 ? 2.249 12.293 21.078 1.00 91.81 267 TRP A N 1
ATOM 2093 C CA . TRP A 1 267 ? 0.968 12.970 21.292 1.00 91.81 267 TRP A CA 1
ATOM 2094 C C . TRP A 1 267 ? -0.167 12.285 20.537 1.00 91.81 267 TRP A C 1
ATOM 2096 O O . TRP A 1 267 ? -1.198 12.001 21.142 1.00 91.81 267 TRP A O 1
ATOM 2106 N N . PHE A 1 268 ? 0.050 11.959 19.261 1.00 93.75 268 PHE A N 1
ATOM 2107 C CA . PHE A 1 268 ? -0.937 11.230 18.469 1.00 93.75 268 PHE A CA 1
ATOM 2108 C C . PHE A 1 268 ? -1.207 9.840 19.055 1.00 93.75 268 PHE A C 1
ATOM 2110 O O . PHE A 1 268 ? -2.358 9.429 19.180 1.00 93.75 268 PHE A O 1
ATOM 2117 N N . SER A 1 269 ? -0.153 9.116 19.445 1.00 93.75 269 SER A N 1
ATOM 2118 C CA . SER A 1 269 ? -0.285 7.781 20.034 1.00 93.75 269 SER A CA 1
ATOM 2119 C C . SER A 1 269 ? -1.082 7.820 21.333 1.00 93.75 269 SER A C 1
ATOM 2121 O O . SER A 1 269 ? -1.985 7.006 21.484 1.00 93.75 269 SER A O 1
ATOM 2123 N N . ASP A 1 270 ? -0.798 8.773 22.227 1.00 91.44 270 ASP A N 1
ATOM 2124 C CA . ASP A 1 270 ? -1.529 8.957 23.487 1.00 91.44 270 ASP A CA 1
ATOM 2125 C C . ASP A 1 270 ? -3.025 9.222 23.223 1.00 91.44 270 ASP A C 1
ATOM 2127 O O . ASP A 1 270 ? -3.887 8.586 23.834 1.00 91.44 270 ASP A O 1
ATOM 2131 N N . GLU A 1 271 ? -3.345 10.109 22.274 1.00 93.31 271 GLU A N 1
ATOM 2132 C CA . GLU A 1 271 ? -4.730 10.431 21.903 1.00 93.31 271 GLU A CA 1
ATOM 2133 C C . GLU A 1 271 ? -5.458 9.227 21.284 1.00 93.31 271 GLU A C 1
ATOM 2135 O O . GLU A 1 271 ? -6.578 8.891 21.682 1.00 93.31 271 GLU A O 1
ATOM 2140 N N . ALA A 1 272 ? -4.801 8.511 20.368 1.00 94.69 272 ALA A N 1
ATOM 2141 C CA . ALA A 1 272 ? -5.334 7.295 19.762 1.00 94.69 272 ALA A CA 1
ATOM 2142 C C . ALA A 1 272 ? -5.545 6.182 20.802 1.00 94.69 272 ALA A C 1
ATOM 2144 O O . ALA A 1 272 ? -6.504 5.410 20.708 1.00 94.69 272 ALA A O 1
ATOM 2145 N N . GLU A 1 273 ? -4.677 6.079 21.809 1.00 92.31 273 GLU A N 1
ATOM 2146 C CA . GLU A 1 273 ? -4.817 5.139 22.922 1.00 92.31 273 GLU A CA 1
ATOM 2147 C C . GLU A 1 273 ? -5.978 5.495 23.853 1.00 92.31 273 GLU A C 1
ATOM 2149 O O . GLU A 1 273 ? -6.662 4.587 24.337 1.00 92.31 273 GLU A O 1
ATOM 2154 N N . ASP A 1 274 ? -6.216 6.776 24.135 1.00 88.06 274 ASP A N 1
ATOM 2155 C CA . ASP A 1 274 ? -7.368 7.238 24.923 1.00 88.06 274 ASP A CA 1
ATOM 2156 C C . ASP A 1 274 ? -8.682 6.952 24.177 1.00 88.06 274 ASP A C 1
ATOM 2158 O O . ASP A 1 274 ? -9.615 6.373 24.748 1.00 88.06 274 ASP A O 1
ATOM 2162 N N . LEU A 1 275 ? -8.721 7.254 22.876 1.00 90.38 275 LEU A N 1
ATOM 2163 C CA . LEU A 1 275 ? -9.858 6.958 22.005 1.00 90.38 275 LEU A CA 1
ATOM 2164 C C . LEU A 1 275 ? -10.149 5.454 21.935 1.00 90.38 275 LEU A C 1
ATOM 2166 O O . LEU A 1 275 ? -11.295 5.022 22.087 1.00 90.38 275 LEU A O 1
ATOM 2170 N N . SER A 1 276 ? -9.105 4.643 21.764 1.00 92.31 276 SER A N 1
ATOM 2171 C CA . SER A 1 276 ? -9.229 3.188 21.664 1.00 92.31 276 SER A CA 1
ATOM 2172 C C . SER A 1 276 ? -9.815 2.568 22.930 1.00 92.31 276 SER A C 1
ATOM 2174 O O . SER A 1 276 ? -10.654 1.669 22.859 1.00 92.31 276 SER A O 1
ATOM 2176 N N . ILE A 1 277 ? -9.407 3.060 24.100 1.00 86.50 277 ILE A N 1
ATOM 2177 C CA . ILE A 1 277 ? -9.977 2.638 25.380 1.00 86.50 277 ILE A CA 1
ATOM 2178 C C . ILE A 1 277 ? -11.448 3.032 25.476 1.00 86.50 277 ILE A C 1
ATOM 2180 O O . ILE A 1 277 ? -12.282 2.185 25.797 1.00 86.50 277 ILE A O 1
ATOM 2184 N N . ALA A 1 278 ? -11.771 4.297 25.195 1.00 84.75 278 ALA A N 1
ATOM 2185 C CA . ALA A 1 278 ? -13.137 4.801 25.301 1.00 84.75 278 ALA A CA 1
ATOM 2186 C C . ALA A 1 278 ? -14.116 4.027 24.399 1.00 84.75 278 ALA A C 1
ATOM 2188 O O . ALA A 1 278 ? -15.274 3.831 24.767 1.00 84.75 278 ALA A O 1
ATOM 2189 N N . LEU A 1 279 ? -13.639 3.561 23.241 1.00 86.75 279 LEU A N 1
ATOM 2190 C CA . LEU A 1 279 ? -14.423 2.803 22.267 1.00 86.75 279 LEU A CA 1
ATOM 2191 C C . LEU A 1 279 ? -14.593 1.321 22.643 1.00 86.75 279 LEU A C 1
ATOM 2193 O O . LEU A 1 279 ? -15.647 0.725 22.392 1.00 86.75 279 LEU A O 1
ATOM 2197 N N . LEU A 1 280 ? -13.559 0.699 23.215 1.00 85.75 280 LEU A N 1
ATOM 2198 C CA . LEU A 1 280 ? -13.537 -0.747 23.463 1.00 85.75 280 LEU A CA 1
ATOM 2199 C C . LEU A 1 280 ? -14.001 -1.135 24.865 1.00 85.75 280 LEU A C 1
ATOM 2201 O O . LEU A 1 280 ? -14.547 -2.230 25.042 1.00 85.75 280 LEU A O 1
ATOM 2205 N N . GLU A 1 281 ? -13.789 -0.270 25.851 1.00 80.31 281 GLU A N 1
ATOM 2206 C CA . GLU A 1 281 ? -14.074 -0.556 27.248 1.00 80.31 281 GLU A CA 1
ATOM 2207 C C . GLU A 1 281 ? -15.389 0.068 27.722 1.00 80.31 281 GLU A C 1
ATOM 2209 O O . GLU A 1 281 ? -15.915 1.031 27.173 1.00 80.31 281 GLU A O 1
ATOM 2214 N N . THR A 1 282 ? -15.952 -0.484 28.798 1.00 69.00 282 THR A N 1
ATOM 2215 C CA . THR A 1 282 ? -17.061 0.186 29.489 1.00 69.00 282 THR A CA 1
ATOM 2216 C C . THR A 1 282 ? -16.585 1.533 30.034 1.00 69.00 282 THR A C 1
ATOM 2218 O O . THR A 1 282 ? -15.450 1.607 30.502 1.00 69.00 282 THR A O 1
ATOM 2221 N N . ALA A 1 283 ? -17.461 2.542 30.104 1.00 62.03 283 ALA A N 1
ATOM 2222 C CA . ALA A 1 283 ? -17.115 3.876 30.617 1.00 62.03 283 ALA A CA 1
ATOM 2223 C C . ALA A 1 283 ? -16.306 3.854 31.936 1.00 62.03 283 ALA A C 1
ATOM 2225 O O . ALA A 1 283 ? -15.355 4.605 32.096 1.00 62.03 283 ALA A O 1
ATOM 2226 N N . HIS A 1 284 ? -16.620 2.933 32.856 1.00 54.66 284 HIS A N 1
ATOM 2227 C CA . HIS A 1 284 ? -15.900 2.803 34.127 1.00 54.66 284 HIS A CA 1
ATOM 2228 C C . HIS A 1 284 ? -14.461 2.269 33.992 1.00 54.66 284 HIS A C 1
ATOM 2230 O O . HIS A 1 284 ? -13.573 2.701 34.724 1.00 54.66 284 HIS A O 1
ATOM 2236 N N . ALA A 1 285 ? -14.233 1.317 33.089 1.00 62.69 285 ALA A N 1
ATOM 2237 C CA . ALA A 1 285 ? -12.903 0.771 32.821 1.00 62.69 285 ALA A CA 1
ATOM 2238 C C . ALA A 1 285 ? -12.041 1.784 32.048 1.00 62.69 285 ALA A C 1
ATOM 2240 O O . ALA A 1 285 ? -10.876 1.974 32.397 1.00 62.69 285 ALA A O 1
ATOM 2241 N N . ALA A 1 286 ? -12.665 2.541 31.139 1.00 63.34 286 ALA A N 1
ATOM 2242 C CA . ALA A 1 286 ? -12.018 3.641 30.441 1.00 63.34 286 ALA A CA 1
ATOM 2243 C C . ALA A 1 286 ? -11.518 4.734 31.398 1.00 63.34 286 ALA A C 1
ATOM 2245 O O . ALA A 1 286 ? -10.347 5.115 31.346 1.00 63.34 286 ALA A O 1
ATOM 2246 N N . ASP A 1 287 ? -12.367 5.165 32.337 1.00 62.88 287 ASP A N 1
ATOM 2247 C CA . ASP A 1 287 ? -11.986 6.126 33.379 1.00 62.88 287 ASP A CA 1
ATOM 2248 C C . ASP A 1 287 ? -10.825 5.607 34.250 1.00 62.88 287 ASP A C 1
ATOM 2250 O O . ASP A 1 287 ? -9.912 6.360 34.596 1.00 62.88 287 ASP A O 1
ATOM 2254 N N . LEU A 1 288 ? -10.838 4.317 34.615 1.00 66.38 288 LEU A N 1
ATOM 2255 C CA . LEU A 1 288 ? -9.769 3.703 35.411 1.00 66.38 288 LEU A CA 1
ATOM 2256 C C . LEU A 1 288 ? -8.436 3.689 34.660 1.00 66.38 288 LEU A C 1
ATOM 2258 O O . LEU A 1 288 ? -7.417 4.074 35.235 1.00 66.38 288 LEU A O 1
ATOM 2262 N N . ASN A 1 289 ? -8.434 3.285 33.392 1.00 66.38 289 ASN A N 1
ATOM 2263 C CA . ASN A 1 289 ? -7.213 3.257 32.595 1.00 66.38 289 ASN A CA 1
ATOM 2264 C C . ASN A 1 289 ? -6.660 4.661 32.318 1.00 66.38 289 ASN A C 1
ATOM 2266 O O . ASN A 1 289 ? -5.449 4.856 32.432 1.00 66.38 289 ASN A O 1
ATOM 2270 N N . ALA A 1 290 ? -7.518 5.654 32.058 1.00 67.00 290 ALA A N 1
ATOM 2271 C CA . ALA A 1 290 ? -7.089 7.048 31.920 1.00 67.00 290 ALA A CA 1
ATOM 2272 C C . ALA A 1 290 ? -6.347 7.540 33.181 1.00 67.00 290 ALA A C 1
ATOM 2274 O O . ALA A 1 290 ? -5.302 8.190 33.096 1.00 67.00 290 ALA A O 1
ATOM 2275 N N . ILE A 1 291 ? -6.837 7.170 34.373 1.00 74.56 291 ILE A N 1
ATOM 2276 C CA . ILE A 1 291 ? -6.161 7.476 35.643 1.00 74.56 291 ILE A CA 1
ATOM 2277 C C . ILE A 1 291 ? -4.814 6.748 35.743 1.00 74.56 291 ILE A C 1
ATOM 2279 O O . ILE A 1 291 ? -3.817 7.375 36.109 1.00 74.56 291 ILE A O 1
ATOM 2283 N N . VAL A 1 292 ? -4.762 5.448 35.429 1.00 78.25 292 VAL A N 1
ATOM 2284 C CA . VAL A 1 292 ? -3.518 4.656 35.477 1.00 78.25 292 VAL A CA 1
ATOM 2285 C C . VAL A 1 292 ? -2.454 5.246 34.550 1.00 78.25 292 VAL A C 1
ATOM 2287 O O . VAL A 1 292 ? -1.315 5.400 34.982 1.00 78.25 292 VAL A O 1
ATOM 2290 N N . ARG A 1 293 ? -2.813 5.680 33.338 1.00 72.62 293 ARG A N 1
ATOM 2291 C CA . ARG A 1 293 ? -1.862 6.291 32.395 1.00 72.62 293 ARG A CA 1
ATOM 2292 C C . ARG A 1 293 ? -1.261 7.590 32.891 1.00 72.62 293 ARG A C 1
ATOM 2294 O O . ARG A 1 293 ? -0.047 7.765 32.823 1.00 72.62 293 ARG A O 1
ATOM 2301 N N . VAL A 1 294 ? -2.079 8.496 33.430 1.00 80.56 294 VAL A N 1
ATOM 2302 C CA . VAL A 1 294 ? -1.553 9.728 34.042 1.00 80.56 294 VAL A CA 1
ATOM 2303 C C . VAL A 1 294 ? -0.560 9.373 35.151 1.00 8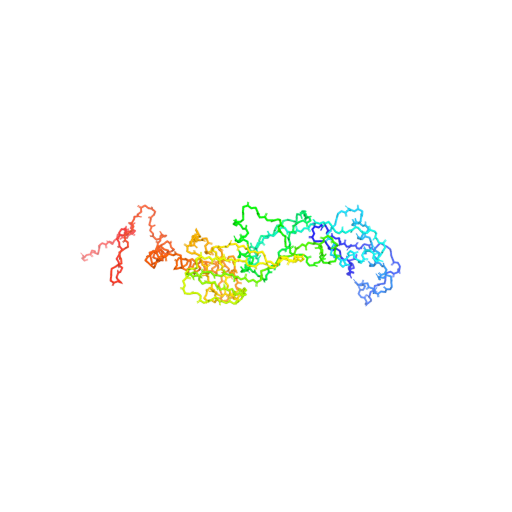0.56 294 VAL A C 1
ATOM 2305 O O . VAL A 1 294 ? 0.472 10.030 35.296 1.00 80.56 294 VAL A O 1
ATOM 2308 N N . VAL A 1 295 ? -0.827 8.302 35.904 1.00 82.94 295 VAL A N 1
ATOM 2309 C CA . VAL A 1 295 ? 0.106 7.807 36.917 1.00 82.94 295 VAL A CA 1
ATOM 2310 C C . VAL A 1 295 ? 1.389 7.253 36.290 1.00 82.94 295 VAL A C 1
ATOM 2312 O O . VAL A 1 295 ? 2.473 7.656 36.708 1.00 82.94 295 VAL A O 1
ATOM 2315 N N . GLU A 1 296 ? 1.310 6.387 35.286 1.00 80.62 296 GLU A N 1
ATOM 2316 C CA . GLU A 1 296 ? 2.485 5.809 34.621 1.00 80.62 296 GLU A CA 1
ATOM 2317 C C . GLU A 1 296 ? 3.344 6.861 33.907 1.00 80.62 296 GLU A C 1
ATOM 2319 O O . GLU A 1 296 ? 4.569 6.831 34.013 1.00 80.62 296 GLU A O 1
ATOM 2324 N N . ARG A 1 297 ? 2.731 7.846 33.247 1.00 75.56 297 ARG A N 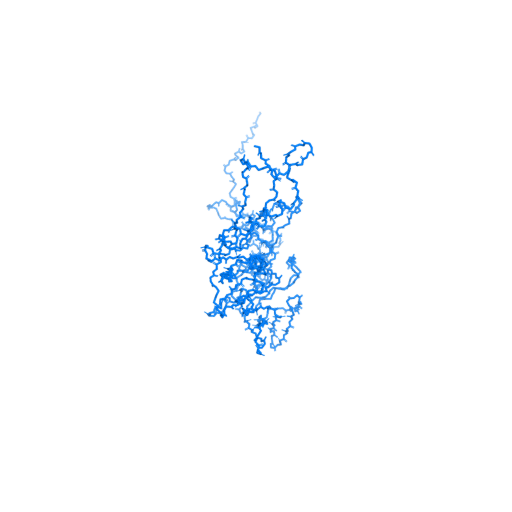1
ATOM 2325 C CA . ARG A 1 297 ? 3.450 8.877 32.488 1.00 75.56 297 ARG A CA 1
ATOM 2326 C C . ARG A 1 297 ? 4.047 9.960 33.384 1.00 75.56 297 ARG A C 1
ATOM 2328 O O . ARG A 1 297 ? 5.219 10.315 33.254 1.00 75.56 297 ARG A O 1
ATOM 2335 N N . GLU A 1 298 ? 3.260 10.489 34.319 1.00 82.69 298 GLU A N 1
ATOM 2336 C CA . GLU A 1 298 ? 3.623 11.708 35.059 1.00 82.69 298 GLU A CA 1
ATOM 2337 C C . GLU A 1 298 ? 4.145 11.441 36.475 1.00 82.69 298 GLU A C 1
ATOM 2339 O O . GLU A 1 298 ? 4.856 12.276 37.051 1.00 82.69 298 GLU A O 1
ATOM 2344 N N . LEU A 1 299 ? 3.763 10.306 37.069 1.00 80.44 299 LEU A N 1
ATOM 2345 C CA . LEU A 1 299 ? 3.948 10.065 38.500 1.00 80.44 299 LEU A CA 1
ATOM 2346 C C . LEU A 1 299 ? 4.900 8.908 38.800 1.00 80.44 299 LEU A C 1
ATOM 2348 O O . LEU A 1 299 ? 5.641 9.014 39.776 1.00 80.44 299 LEU A O 1
ATOM 2352 N N . ILE A 1 300 ? 4.949 7.842 37.993 1.00 82.69 300 ILE A N 1
ATOM 2353 C CA . ILE A 1 300 ? 5.685 6.620 38.360 1.00 82.69 300 ILE A CA 1
ATOM 2354 C C . ILE A 1 300 ? 7.186 6.859 38.528 1.00 82.69 300 ILE A C 1
ATOM 2356 O O . ILE A 1 300 ? 7.805 6.325 39.442 1.00 82.69 300 ILE A O 1
ATOM 2360 N N . TRP A 1 301 ? 7.768 7.743 37.716 1.00 82.00 301 TRP A N 1
ATOM 2361 C CA . TRP A 1 301 ? 9.185 8.109 37.793 1.00 82.00 301 TRP A CA 1
ATOM 2362 C C . TRP A 1 301 ? 9.522 8.983 39.010 1.00 82.00 301 TRP A C 1
ATOM 2364 O O . TRP A 1 301 ? 10.697 9.162 39.334 1.00 82.00 301 TRP A O 1
ATOM 2374 N N . ARG A 1 302 ? 8.508 9.523 39.698 1.00 78.44 302 ARG A N 1
ATOM 2375 C CA . ARG A 1 302 ? 8.658 10.249 40.969 1.00 78.44 302 ARG A CA 1
ATOM 2376 C C . ARG A 1 302 ? 8.592 9.322 42.182 1.00 78.44 302 ARG A C 1
ATOM 2378 O O . ARG A 1 302 ? 8.934 9.759 43.279 1.00 78.44 302 ARG A O 1
ATOM 2385 N N . VAL A 1 303 ? 8.151 8.076 42.000 1.00 77.75 303 VAL A N 1
ATOM 2386 C CA . VAL A 1 303 ? 8.075 7.067 43.059 1.00 77.75 303 VAL A CA 1
ATOM 2387 C C . VAL A 1 303 ? 9.420 6.336 43.143 1.00 77.75 303 VAL A C 1
ATOM 2389 O O . VAL A 1 303 ? 9.872 5.772 42.144 1.00 77.75 303 VAL A O 1
ATOM 2392 N N . PRO A 1 304 ? 10.106 6.343 44.301 1.00 78.44 304 PRO A N 1
ATOM 2393 C CA . PRO A 1 304 ? 11.319 5.552 44.485 1.00 78.44 304 PRO A CA 1
ATOM 2394 C C . PRO A 1 304 ? 11.052 4.060 44.244 1.00 78.44 304 PRO A C 1
ATOM 2396 O O . PRO A 1 304 ? 10.012 3.544 44.631 1.00 78.44 304 PRO A O 1
ATOM 2399 N N . ARG A 1 305 ? 12.010 3.345 43.637 1.00 73.00 305 ARG A N 1
ATOM 2400 C CA . ARG A 1 305 ? 11.838 1.946 43.189 1.00 73.00 305 ARG A CA 1
ATOM 2401 C C . ARG A 1 305 ? 11.413 0.944 44.272 1.00 73.00 305 ARG A C 1
ATOM 2403 O O . ARG A 1 305 ? 10.865 -0.093 43.919 1.00 73.00 305 ARG A O 1
ATOM 2410 N N . GLU A 1 306 ? 11.701 1.218 45.543 1.00 74.00 306 GLU A N 1
ATOM 2411 C CA . GLU A 1 306 ? 11.353 0.337 46.671 1.00 74.00 306 GLU A CA 1
ATOM 2412 C C . GLU A 1 306 ? 10.220 0.885 47.550 1.00 74.00 306 GLU A C 1
ATOM 2414 O O . GLU A 1 306 ? 9.824 0.230 48.513 1.00 74.00 306 GLU A O 1
ATOM 2419 N N . ASP A 1 307 ? 9.670 2.051 47.205 1.00 74.62 307 ASP A N 1
ATOM 2420 C CA . ASP A 1 307 ? 8.570 2.661 47.942 1.00 74.62 307 ASP A CA 1
ATOM 2421 C C . ASP A 1 307 ? 7.239 2.425 47.222 1.00 74.62 307 ASP A C 1
ATOM 2423 O O . ASP A 1 307 ? 7.154 2.364 45.995 1.00 74.62 307 ASP A O 1
ATOM 2427 N N . ALA A 1 308 ? 6.168 2.332 48.005 1.00 77.31 308 ALA A N 1
ATOM 2428 C CA . ALA A 1 308 ? 4.804 2.349 47.503 1.00 77.31 308 ALA A CA 1
ATOM 2429 C C . ALA A 1 308 ? 4.137 3.650 47.944 1.00 77.31 308 ALA A C 1
ATOM 2431 O O . ALA A 1 308 ? 4.193 4.016 49.120 1.00 77.31 308 ALA A O 1
ATOM 2432 N N . ILE A 1 309 ? 3.478 4.329 47.007 1.00 82.69 309 ILE A N 1
ATOM 2433 C CA . ILE A 1 309 ? 2.639 5.484 47.320 1.00 82.69 309 ILE A CA 1
ATOM 2434 C C . ILE A 1 309 ? 1.170 5.112 47.182 1.00 82.69 309 ILE A C 1
ATOM 2436 O O . ILE A 1 309 ? 0.787 4.372 46.276 1.00 82.69 309 ILE A O 1
ATOM 2440 N N . LEU A 1 310 ? 0.338 5.653 48.067 1.00 81.94 310 LEU A N 1
ATOM 2441 C CA . LEU A 1 310 ? -1.112 5.590 47.931 1.00 81.94 310 LEU A CA 1
ATOM 2442 C C . LEU A 1 310 ? -1.614 6.974 47.529 1.00 81.94 310 LEU A C 1
ATOM 2444 O O . LEU A 1 310 ? -1.515 7.926 48.305 1.00 81.94 310 LEU A O 1
ATOM 2448 N N . ILE A 1 311 ? -2.162 7.080 46.319 1.00 83.50 311 ILE A N 1
ATOM 2449 C CA . ILE A 1 311 ? -2.869 8.277 45.862 1.00 83.50 311 ILE A CA 1
ATOM 2450 C C . ILE A 1 311 ? -4.356 8.050 46.114 1.00 83.50 311 ILE A C 1
ATOM 2452 O O . ILE A 1 311 ? -4.967 7.151 45.539 1.00 83.50 311 ILE A O 1
ATOM 2456 N N . ARG A 1 312 ? -4.946 8.874 46.978 1.00 84.62 312 ARG A N 1
ATOM 2457 C CA . ARG A 1 312 ? -6.383 8.867 47.258 1.00 84.62 312 ARG A CA 1
ATOM 2458 C C . ARG A 1 312 ? -6.996 10.150 46.711 1.00 84.62 312 ARG A C 1
ATOM 2460 O O . ARG A 1 312 ? -6.559 11.246 47.062 1.00 84.62 312 ARG A O 1
ATOM 2467 N N . ILE A 1 313 ? -8.012 9.998 45.863 1.00 81.56 313 ILE A N 1
ATOM 2468 C CA . ILE A 1 313 ? -8.777 11.106 45.290 1.00 81.56 313 ILE A CA 1
ATOM 2469 C C . ILE A 1 313 ? -10.218 10.986 45.780 1.00 81.56 313 ILE A C 1
ATOM 2471 O O . ILE A 1 313 ? -10.961 10.113 45.344 1.00 81.56 313 ILE A O 1
ATOM 2475 N N . GLU A 1 314 ? -10.624 11.868 46.689 1.00 82.25 314 GLU A N 1
ATOM 2476 C CA . GLU A 1 314 ? -11.989 11.910 47.225 1.00 82.25 314 GLU A CA 1
ATOM 2477 C C . GLU A 1 314 ? -12.555 13.321 47.058 1.00 82.25 314 GLU A C 1
ATOM 2479 O O . GLU A 1 314 ? -11.914 14.306 47.421 1.00 82.25 314 GLU A O 1
ATOM 2484 N N . HIS A 1 315 ? -13.766 13.447 46.504 1.00 83.88 315 HIS A N 1
ATOM 2485 C CA . HIS A 1 315 ? -14.439 14.741 46.301 1.00 83.88 315 HIS A CA 1
ATOM 2486 C C . HIS A 1 315 ? -13.569 15.790 45.571 1.00 83.88 315 HIS A C 1
ATOM 2488 O O . HIS A 1 315 ? -13.552 16.963 45.950 1.00 83.88 315 HIS A O 1
ATOM 2494 N N . ARG A 1 316 ? -12.821 15.365 44.538 1.00 77.44 316 ARG A N 1
ATOM 2495 C CA . ARG A 1 316 ? -11.842 16.189 43.792 1.00 77.44 316 ARG A CA 1
ATOM 2496 C C . ARG A 1 316 ? -10.702 16.766 44.648 1.00 77.44 316 ARG A C 1
ATOM 2498 O O . ARG A 1 316 ? -10.054 17.728 44.243 1.00 77.44 316 ARG A O 1
ATOM 2505 N N . LYS A 1 317 ? -10.436 16.189 45.820 1.00 78.81 317 LYS A N 1
ATOM 2506 C CA . LYS A 1 317 ? -9.248 16.478 46.629 1.00 78.81 317 LYS A CA 1
ATOM 2507 C C . LYS A 1 317 ? -8.279 15.313 46.535 1.00 78.81 317 LYS A C 1
ATOM 2509 O O . LYS A 1 317 ? -8.694 14.162 46.617 1.00 78.81 317 LYS A O 1
ATOM 2514 N N . ILE A 1 318 ? -7.001 15.636 46.381 1.00 85.00 318 ILE A N 1
ATOM 2515 C CA . ILE A 1 318 ? -5.920 14.661 46.251 1.00 85.00 318 ILE A CA 1
ATOM 2516 C C . ILE A 1 318 ? -5.150 14.616 47.571 1.00 85.00 318 ILE A C 1
ATOM 2518 O O . ILE A 1 318 ? -4.752 15.658 48.095 1.00 85.00 318 ILE A O 1
ATOM 2522 N N . SER A 1 319 ? -4.924 13.414 48.089 1.00 85.19 319 SER A N 1
ATOM 2523 C CA . SER A 1 319 ? -4.005 13.141 49.196 1.00 85.19 319 SER A CA 1
ATOM 2524 C C . SER A 1 319 ? -3.037 12.034 48.796 1.00 85.19 319 SER A C 1
ATOM 2526 O O . SER A 1 319 ? -3.445 11.065 48.155 1.00 85.19 319 SER A O 1
ATOM 2528 N N . VAL A 1 320 ? -1.770 12.182 49.180 1.00 81.81 320 VAL A N 1
ATOM 2529 C CA . VAL A 1 320 ? -0.701 11.234 48.852 1.00 81.81 320 VAL A CA 1
ATOM 2530 C C . VAL A 1 320 ? -0.032 10.769 50.141 1.00 81.81 320 VAL A C 1
ATOM 2532 O O . VAL A 1 320 ? 0.402 11.593 50.946 1.00 81.81 320 VAL A O 1
ATOM 2535 N N . GLU A 1 321 ? 0.051 9.455 50.324 1.00 82.75 321 GLU A N 1
ATOM 2536 C CA . GLU A 1 321 ? 0.730 8.797 51.445 1.00 82.75 321 GLU A CA 1
ATOM 2537 C C . GLU A 1 321 ? 1.929 7.983 50.925 1.00 82.75 321 GLU A C 1
ATOM 2539 O O . GLU A 1 321 ? 1.927 7.548 49.775 1.00 82.75 321 GLU A O 1
ATOM 2544 N N . GLY A 1 322 ? 2.951 7.762 51.761 1.00 71.62 322 GLY A N 1
ATOM 2545 C CA . GLY A 1 322 ? 4.072 6.855 51.451 1.00 71.62 322 GLY A CA 1
ATOM 2546 C C . GLY A 1 322 ? 5.328 7.493 50.840 1.00 71.62 322 GLY A C 1
ATOM 2547 O O . GLY A 1 322 ? 6.359 6.835 50.773 1.00 71.62 322 GLY A O 1
ATOM 2548 N N . LEU A 1 323 ? 5.308 8.781 50.472 1.00 67.38 323 LEU A N 1
ATOM 2549 C CA . LEU A 1 323 ? 6.525 9.517 50.094 1.00 67.38 323 LEU A CA 1
ATOM 2550 C C . LEU A 1 323 ? 7.286 9.960 51.349 1.00 67.38 323 LEU A C 1
ATOM 2552 O O . LEU A 1 323 ? 6.920 10.943 51.998 1.00 67.38 323 LEU A O 1
ATOM 2556 N N . SER A 1 324 ? 8.355 9.240 51.694 1.00 59.31 324 SER A N 1
ATOM 2557 C CA . SER A 1 324 ? 9.286 9.701 52.728 1.00 59.31 324 SER A CA 1
ATOM 2558 C C . SER A 1 324 ? 10.035 10.944 52.227 1.00 59.31 324 SER A C 1
ATOM 2560 O O . SER A 1 324 ? 10.487 10.962 51.080 1.00 59.31 324 SER A O 1
ATOM 2562 N N . PRO A 1 325 ? 10.193 12.002 53.045 1.00 54.75 325 PRO A N 1
ATOM 2563 C CA . PRO A 1 325 ? 11.006 13.143 52.650 1.00 54.75 325 PRO A CA 1
ATOM 2564 C C . PRO A 1 325 ? 12.446 12.676 52.389 1.00 54.75 325 PRO A C 1
ATOM 2566 O O . PRO A 1 325 ? 12.936 11.805 53.117 1.00 54.75 325 PRO A O 1
ATOM 2569 N N . PRO A 1 326 ? 13.150 13.241 51.390 1.00 49.41 326 PRO A N 1
ATOM 2570 C CA . PRO A 1 326 ? 14.545 12.902 51.161 1.00 49.41 326 PRO A CA 1
ATOM 2571 C C . PRO A 1 326 ? 15.325 13.144 52.455 1.00 49.41 326 PRO A C 1
ATOM 2573 O O . PRO A 1 326 ? 15.288 14.234 53.034 1.00 49.41 326 PRO A O 1
ATOM 2576 N N . VAL A 1 327 ? 16.001 12.099 52.934 1.00 51.84 327 VAL A N 1
ATOM 2577 C CA . VAL A 1 327 ? 16.838 12.151 54.133 1.00 51.84 327 VAL A CA 1
ATOM 2578 C C . VAL A 1 327 ? 17.991 13.110 53.853 1.00 51.84 327 VAL A C 1
ATOM 2580 O O . VAL A 1 327 ? 18.998 12.725 53.265 1.00 51.84 327 VAL A O 1
ATOM 2583 N N . GLY A 1 328 ? 17.833 14.383 54.227 1.00 52.91 328 GLY A N 1
ATOM 2584 C CA . GLY A 1 328 ? 18.901 15.355 54.018 1.00 52.91 328 GLY A CA 1
ATOM 2585 C C . GLY A 1 328 ? 18.543 16.835 54.030 1.00 52.91 328 GLY A C 1
ATOM 2586 O O . GLY A 1 328 ? 19.102 17.553 53.217 1.00 52.91 328 GLY A O 1
ATOM 2587 N N . VAL A 1 329 ? 17.716 17.335 54.954 1.00 39.97 329 VAL A N 1
ATOM 2588 C CA . VAL A 1 329 ? 17.918 18.702 55.483 1.00 39.97 329 VAL A CA 1
ATOM 2589 C C . VAL A 1 329 ? 17.591 18.703 56.975 1.00 39.97 329 VAL A C 1
ATOM 2591 O O . VAL A 1 329 ? 16.455 18.901 57.394 1.00 39.97 329 VAL A O 1
ATOM 2594 N N . SER A 1 330 ? 18.615 18.451 57.791 1.00 38.31 330 SER A N 1
ATOM 2595 C CA . SER A 1 330 ? 18.570 18.728 59.225 1.00 38.31 330 SER A CA 1
ATOM 2596 C C . SER A 1 330 ? 18.441 20.239 59.420 1.00 38.31 330 SER A C 1
ATOM 2598 O O . SER A 1 330 ? 19.370 20.995 59.130 1.00 38.31 330 SER A O 1
ATOM 2600 N N . SER A 1 331 ? 17.281 20.697 59.886 1.00 39.16 331 SER A N 1
ATOM 2601 C CA . SER A 1 331 ? 17.118 22.051 60.404 1.00 39.16 331 SER A CA 1
ATOM 2602 C C . SER A 1 331 ? 17.911 22.170 61.708 1.00 39.16 331 SER A C 1
ATOM 2604 O O . SER A 1 331 ? 17.478 21.680 62.752 1.00 39.16 331 SER A O 1
ATOM 2606 N N . ALA A 1 332 ? 19.080 22.809 61.656 1.00 40.06 332 ALA A N 1
ATOM 2607 C CA . ALA A 1 332 ? 19.819 23.176 62.858 1.00 40.06 332 ALA A CA 1
ATOM 2608 C C . ALA A 1 332 ? 18.979 24.148 63.719 1.00 40.06 332 ALA A C 1
ATOM 2610 O O . ALA A 1 332 ? 18.402 25.097 63.175 1.00 40.06 332 ALA A O 1
ATOM 2611 N N . PRO A 1 333 ? 18.895 23.958 65.048 1.00 46.94 333 PRO A N 1
ATOM 2612 C CA . PRO A 1 333 ? 18.147 24.861 65.908 1.00 46.94 333 PRO A CA 1
ATOM 2613 C C . PRO A 1 333 ? 18.902 26.186 66.085 1.00 46.94 333 PRO A C 1
ATOM 2615 O O . PRO A 1 333 ? 20.110 26.212 66.321 1.00 46.94 333 PRO A O 1
ATOM 2618 N N . ARG A 1 334 ? 18.168 27.303 66.000 1.00 37.72 334 ARG A N 1
ATOM 2619 C CA . ARG A 1 334 ? 18.638 28.633 66.416 1.00 37.72 334 ARG A CA 1
ATOM 2620 C C . ARG A 1 334 ? 18.958 28.608 67.913 1.00 37.72 334 ARG A C 1
ATOM 2622 O O . ARG A 1 334 ? 18.059 28.405 68.724 1.00 37.72 334 ARG A O 1
ATOM 2629 N N . ALA A 1 335 ? 20.215 28.862 68.266 1.00 38.41 335 ALA A N 1
ATOM 2630 C CA . ALA A 1 335 ? 20.613 29.144 69.637 1.00 38.41 335 ALA A CA 1
ATOM 2631 C C . ALA A 1 335 ? 20.211 30.579 70.014 1.00 38.41 335 ALA A C 1
ATOM 2633 O O . ALA A 1 335 ? 20.630 31.544 69.378 1.00 38.41 335 ALA A O 1
ATOM 2634 N N . THR A 1 336 ? 19.388 30.703 71.050 1.00 41.06 336 THR A N 1
ATOM 2635 C CA . THR A 1 336 ? 19.216 31.919 71.850 1.00 41.06 336 THR A CA 1
ATOM 2636 C C . THR A 1 336 ? 20.338 32.019 72.877 1.00 41.06 336 THR A C 1
ATOM 2638 O O . THR A 1 336 ? 20.390 31.175 73.768 1.00 41.06 336 THR A O 1
ATOM 2641 N N . THR A 1 337 ? 21.169 33.056 72.758 1.00 40.97 337 THR A N 1
ATOM 2642 C CA . THR A 1 337 ? 21.565 34.005 73.824 1.00 40.97 337 THR A CA 1
ATOM 2643 C C . THR A 1 337 ? 22.235 35.204 73.184 1.00 40.97 337 THR A C 1
ATOM 2645 O O . THR A 1 337 ? 23.132 34.967 72.344 1.00 40.97 337 THR A O 1
#

Foldseek 3Di:
DQAPDPADKFDFDQDDIDDDDDDPPDDPPFDADPDVSRYTDPDPVSVVVRLVVLQVVLLVVQVVPATGGQVVSVVVNVVNVRDDDQHAQWFFFDDQFFLANVPTDGGRIDHDDLAEEEEDEPANQRSLQVVQLQVPDPDRGGYGYDDVSNPPGPSNVSHKYKYFQWKWFADPRDIDIGGQQDDPPDPAATQWMWTWMAIPPDPPGTDITTHQWHKGADALDAPVRIDIHGHPPDPQDLLNQLVSCNRRHDYDDPDPPCDDPVVSSVVSSVVSSLVSCCRNDDPVVSVVVVVVVCCVPPNPVVAPPPWDKDWDADPNDTDIPTDDDPPDDDDDDDDDD

Solvent-accessible surface area (backbone atoms only — not comparable to full-atom values): 19939 Å² total; per-residue (Å²): 133,85,67,63,67,94,60,69,68,47,71,31,83,83,45,83,62,47,77,70,84,87,83,85,89,81,62,95,79,69,50,56,40,79,89,82,55,48,36,66,47,90,44,73,64,48,54,51,50,49,52,51,53,53,51,48,53,46,51,53,45,46,75,64,55,79,44,33,49,37,32,71,56,49,52,49,34,44,73,71,70,42,85,64,75,80,54,50,62,61,38,34,51,56,60,52,48,25,44,31,64,90,72,36,68,83,60,72,68,39,81,61,60,86,87,29,34,30,48,58,65,93,45,20,42,51,24,44,35,49,50,56,24,45,71,68,45,98,72,65,75,62,46,21,46,76,60,75,57,40,60,81,36,72,76,59,67,64,43,35,38,35,33,78,60,29,36,36,43,28,48,98,87,46,76,51,75,36,43,67,69,49,80,85,81,70,93,67,61,27,70,40,35,32,45,32,24,38,47,56,94,48,92,77,58,71,51,77,36,63,35,46,55,48,58,32,40,60,87,73,38,56,85,88,59,42,50,79,46,45,21,73,79,46,85,74,46,36,69,57,46,19,53,49,47,44,39,28,30,44,52,80,67,90,49,89,84,61,56,54,65,74,54,43,53,49,54,52,47,52,52,39,36,53,50,26,28,57,74,74,40,58,74,71,58,26,55,50,50,57,52,50,46,53,38,62,74,74,42,48,88,76,49,55,95,90,57,64,70,50,80,46,76,56,96,94,40,80,47,79,44,62,80,74,75,78,94,79,75,85,80,77,80,84,83,90,128

Mean predicted aligned error: 10.31 Å